Protein AF-A0A429XY96-F1 (afdb_monomer_lite)

Secondary structure (DSSP, 8-state):
------------------------SSS--S------TTS------HHHHHHHHHHHTT--HHHHHHHHHHHHHHTT--TTSHHHHHHHHHHHHHHHHTT-HHHHHHHHHHHHHHHHT-HHHHHHTTB-HHHHHHHHHHHHHHHHTT--HHHH-----B--HHHHHHHHHHHHHTT--TT-------HHHHHHHHHHHHHHHHHHHTT-

Organism: NCBI:txid2321395

Radius of gyration: 21.23 Å; chains: 1; bounding box: 56×54×57 Å

Sequence (208 aa):
MIFLLYHHTILSSKSGNFFRKTPYLYVKLEYKAIELEGASLVIFPLSYIEFLTHFHGDRDFFECHEVLEEHWKQHGMERNSVWVGLIQIAVSLYHYRRENKTGALKMMDKAFQILSNKRAAVHTLGINHQQLIAILNQCRRDMDSDIPYEFINTNLPIHDDELLTVCKERVRGLGLEWGSKNDVFDPYIVNKHIARREFSESQLVDVK

Foldseek 3Di:
DDDDDDDDDDDDDDDDDDDDDDPPDPPPPWWDDDDDPDDDDLTDTPLLLVLQLCLFWQLLLVSNLVSLVVVCVVVPVDCLDLSLLSNLQSQLLLCVLVVNLVRNLVSLVSSLVSLVVVCVVCVSSQFDSVVQNVLSVVLNVCSVVVPRSLVSSFHTRGRDPVSVVSSQVVSVVVVTGGNDSPNPVPVCSSCVVVVVVVVVVVVVVVPD

pLDDT: mean 76.33, std 25.82, range [24.5, 98.62]

Structure (mmCIF, N/CA/C/O backbone):
data_AF-A0A429XY96-F1
#
_entry.id   AF-A0A429XY96-F1
#
loop_
_atom_site.group_PDB
_atom_site.id
_atom_site.type_symbol
_atom_site.label_atom_id
_atom_site.label_alt_id
_atom_site.label_comp_id
_atom_site.label_asym_id
_atom_site.label_entity_id
_atom_site.label_seq_id
_atom_site.pdbx_PDB_ins_code
_atom_site.Cartn_x
_atom_site.Cartn_y
_atom_site.Cartn_z
_atom_site.occupancy
_atom_site.B_iso_or_equiv
_atom_site.auth_seq_id
_atom_site.auth_comp_id
_atom_site.auth_asym_id
_atom_site.auth_atom_id
_atom_site.pdbx_PDB_model_num
ATOM 1 N N . MET A 1 1 ? -16.051 38.016 1.792 1.00 40.81 1 MET A N 1
ATOM 2 C CA . MET A 1 1 ? -15.188 39.131 1.354 1.00 40.81 1 MET A CA 1
ATOM 3 C C . MET A 1 1 ? -14.686 39.816 2.609 1.00 40.81 1 MET A C 1
ATOM 5 O O . MET A 1 1 ? -15.529 40.352 3.304 1.00 40.81 1 MET A O 1
ATOM 9 N N . ILE A 1 2 ? -13.398 39.667 2.940 1.00 29.89 2 ILE A N 1
ATOM 10 C CA . ILE A 1 2 ? -12.539 40.551 3.759 1.00 29.89 2 ILE A CA 1
ATOM 11 C C . ILE A 1 2 ? -11.244 39.756 4.022 1.00 29.89 2 ILE A C 1
ATOM 13 O O . ILE A 1 2 ? -11.230 38.766 4.747 1.00 29.89 2 ILE A O 1
ATOM 17 N N . PHE A 1 3 ? -10.188 40.161 3.312 1.00 33.06 3 PHE A N 1
ATOM 18 C CA . PHE A 1 3 ? -8.778 39.969 3.670 1.00 33.06 3 PHE A CA 1
ATOM 19 C C . PHE A 1 3 ? -8.510 40.540 5.070 1.00 33.06 3 PHE A C 1
ATOM 21 O O . PHE A 1 3 ? -9.247 41.432 5.461 1.00 33.06 3 PHE A O 1
ATOM 28 N N . LEU A 1 4 ? -7.443 40.106 5.753 1.00 31.53 4 LEU A N 1
ATOM 29 C CA . LEU A 1 4 ? -6.517 40.913 6.589 1.00 31.53 4 LEU A CA 1
ATOM 30 C C . LEU A 1 4 ? -5.649 39.916 7.387 1.00 31.53 4 LEU A C 1
ATOM 32 O O . LEU A 1 4 ? -6.143 39.198 8.244 1.00 31.53 4 LEU A O 1
ATOM 36 N N . LEU A 1 5 ? -4.438 39.617 6.918 1.00 33.19 5 LEU A N 1
ATOM 37 C CA . LEU A 1 5 ? -3.162 40.313 7.158 1.00 33.19 5 LEU A CA 1
ATOM 38 C C . LEU A 1 5 ? -2.344 39.629 8.263 1.00 33.19 5 LEU A C 1
ATOM 40 O O . LEU A 1 5 ? -2.640 39.706 9.450 1.00 33.19 5 LEU A O 1
ATOM 44 N N . TYR A 1 6 ? -1.266 38.995 7.803 1.00 30.91 6 TYR A N 1
ATOM 45 C CA . TYR A 1 6 ? -0.071 38.669 8.567 1.00 30.91 6 TYR A CA 1
ATOM 46 C C . TYR A 1 6 ? 0.439 39.901 9.326 1.00 30.91 6 TYR A C 1
ATOM 48 O O . TYR A 1 6 ? 0.609 40.965 8.732 1.00 30.91 6 TYR A O 1
ATOM 56 N N . HIS A 1 7 ? 0.806 39.719 10.593 1.00 36.25 7 HIS A N 1
ATOM 57 C CA . HIS A 1 7 ? 1.799 40.570 11.237 1.00 36.25 7 HIS A CA 1
ATOM 58 C C . HIS A 1 7 ? 2.804 39.695 11.986 1.00 36.25 7 HIS A C 1
ATOM 60 O O . HIS A 1 7 ? 2.511 39.100 13.021 1.00 36.25 7 HIS A O 1
ATOM 66 N N . HIS A 1 8 ? 4.006 39.613 11.418 1.00 35.59 8 HIS A N 1
ATOM 67 C CA . HIS A 1 8 ? 5.213 39.220 12.127 1.00 35.59 8 HIS A CA 1
ATOM 68 C C . HIS A 1 8 ? 5.555 40.322 13.136 1.00 35.59 8 HIS A C 1
ATOM 70 O O . HIS A 1 8 ? 5.674 41.486 12.751 1.00 35.59 8 HIS A O 1
ATOM 76 N N . THR A 1 9 ? 5.801 39.946 14.389 1.00 36.94 9 THR A N 1
ATOM 77 C CA . THR A 1 9 ? 6.557 40.781 15.327 1.00 36.94 9 THR A CA 1
ATOM 78 C C . THR A 1 9 ? 7.674 39.936 15.918 1.00 36.94 9 THR A C 1
ATOM 80 O O . THR A 1 9 ? 7.440 39.002 16.680 1.00 36.94 9 THR A O 1
ATOM 83 N N . ILE A 1 10 ? 8.899 40.268 15.519 1.00 36.50 10 ILE A N 1
ATOM 84 C CA . ILE A 1 10 ? 10.141 39.831 16.152 1.00 36.50 10 ILE A CA 1
ATOM 85 C C . ILE A 1 10 ? 10.385 40.761 17.343 1.00 36.50 10 ILE A C 1
ATOM 87 O O . ILE A 1 10 ? 10.428 41.977 17.164 1.00 36.50 10 ILE A O 1
ATOM 91 N N . LEU A 1 11 ? 10.608 40.206 18.537 1.00 35.06 11 LEU A N 1
ATOM 92 C CA . LEU A 1 11 ? 11.283 40.911 19.627 1.00 35.06 11 LEU A CA 1
ATOM 93 C C . LEU A 1 11 ? 12.402 40.044 20.206 1.00 35.06 11 LEU A C 1
ATOM 95 O O . LEU A 1 11 ? 12.251 38.852 20.458 1.00 35.06 11 LEU A O 1
ATOM 99 N N . SER A 1 12 ? 13.544 40.706 20.353 1.00 30.88 12 SER A N 1
ATOM 100 C CA . SER A 1 12 ? 14.867 40.193 20.682 1.00 30.88 12 SER A CA 1
ATOM 101 C C . SER A 1 12 ? 15.190 40.322 22.177 1.00 30.88 12 SER A C 1
ATOM 103 O O . SER A 1 12 ? 14.877 41.337 22.789 1.00 30.88 12 SER A O 1
ATOM 105 N N . SER A 1 13 ? 15.902 39.310 22.690 1.00 34.00 13 SER A N 1
ATOM 106 C CA . SER A 1 13 ? 16.846 39.258 23.825 1.00 34.00 13 SER A CA 1
ATOM 107 C C . SER A 1 13 ? 16.453 39.817 25.207 1.00 34.00 13 SER A C 1
ATOM 109 O O . SER A 1 13 ? 16.179 41.005 25.367 1.00 34.00 13 SER A O 1
ATOM 111 N N . LYS A 1 14 ? 16.632 38.984 26.247 1.00 33.69 14 LYS A N 1
ATOM 112 C CA . LYS A 1 14 ? 17.598 39.206 27.346 1.00 33.69 14 LYS A CA 1
ATOM 113 C C . LYS A 1 14 ? 17.713 37.967 28.254 1.00 33.69 14 LYS A C 1
ATOM 115 O O . LYS A 1 14 ? 16.774 37.207 28.438 1.00 33.69 14 LYS A O 1
ATOM 120 N N . SER A 1 15 ? 18.929 37.782 28.755 1.00 35.94 15 SER A N 1
ATOM 121 C CA . SER A 1 15 ? 19.516 36.697 29.553 1.00 35.94 15 SER A CA 1
ATOM 122 C C . SER A 1 15 ? 18.859 36.393 30.909 1.00 35.94 15 SER A C 1
ATOM 124 O O . SER A 1 15 ? 18.492 37.323 31.622 1.00 35.94 15 SER A O 1
ATOM 126 N N . GLY A 1 16 ? 18.893 35.122 31.340 1.00 27.62 16 GLY A N 1
ATOM 127 C CA . GLY A 1 16 ? 18.708 34.734 32.748 1.00 27.62 16 GLY A CA 1
ATOM 128 C C . GLY A 1 16 ? 18.438 33.238 32.962 1.00 27.62 16 GLY A C 1
ATOM 129 O O . GLY A 1 16 ? 17.375 32.744 32.615 1.00 27.62 16 GLY A O 1
ATOM 130 N N . ASN A 1 17 ? 19.407 32.525 33.542 1.00 34.50 17 ASN A N 1
ATOM 131 C CA . ASN A 1 17 ? 19.365 31.102 33.904 1.00 34.50 17 ASN A CA 1
ATOM 132 C C . ASN A 1 17 ? 18.181 30.724 34.817 1.00 34.50 17 ASN A C 1
ATOM 134 O O . ASN A 1 17 ? 18.061 31.272 35.911 1.00 34.50 17 ASN A O 1
ATOM 138 N N . PHE A 1 18 ? 17.443 29.665 34.463 1.00 28.34 18 PHE A N 1
ATOM 139 C CA . PHE A 1 18 ? 16.849 28.752 35.448 1.00 28.34 18 PHE A CA 1
ATOM 140 C C . PHE A 1 18 ? 16.714 27.336 34.865 1.00 28.34 18 PHE A C 1
ATOM 142 O O . PHE A 1 18 ? 15.708 26.959 34.268 1.00 28.34 18 PHE A O 1
ATOM 149 N N . PHE A 1 19 ? 17.751 26.518 35.053 1.00 36.91 19 PHE A N 1
ATOM 150 C CA . PHE A 1 19 ? 17.604 25.066 35.028 1.00 36.91 19 PHE A CA 1
ATOM 151 C C . PHE A 1 19 ? 16.726 24.663 36.217 1.00 36.91 19 PHE A C 1
ATOM 153 O O . PHE A 1 19 ? 17.191 24.733 37.353 1.00 36.91 19 PHE A O 1
ATOM 160 N N . ARG A 1 20 ? 15.483 24.228 35.965 1.00 30.44 20 ARG A N 1
ATOM 161 C CA . ARG A 1 20 ? 14.750 23.232 36.774 1.00 30.44 20 ARG A CA 1
ATOM 162 C C . ARG A 1 20 ? 13.441 22.816 36.082 1.00 30.44 20 ARG A C 1
ATOM 164 O O . ARG A 1 20 ? 12.477 23.563 36.059 1.00 30.44 20 ARG A O 1
ATOM 171 N N . LYS A 1 21 ? 13.467 21.583 35.561 1.00 36.12 21 LYS A N 1
ATOM 172 C CA . LYS A 1 21 ? 12.376 20.603 35.385 1.00 36.12 21 LYS A CA 1
ATOM 173 C C . LYS A 1 21 ? 10.963 21.129 35.071 1.00 36.12 21 LYS A C 1
ATOM 175 O O . LYS A 1 21 ? 10.223 21.492 35.979 1.00 36.12 21 LYS A O 1
ATOM 180 N N . THR A 1 22 ? 10.515 20.879 33.842 1.00 24.50 22 THR A N 1
ATOM 181 C CA . THR A 1 22 ? 9.115 20.521 33.555 1.00 24.50 22 THR A CA 1
ATOM 182 C C . THR A 1 22 ? 9.071 19.201 32.760 1.00 24.50 22 THR A C 1
ATOM 184 O O . THR A 1 22 ? 9.538 19.147 31.625 1.00 24.50 22 THR A O 1
ATOM 187 N N . PRO A 1 23 ? 8.560 18.100 33.346 1.00 32.75 23 PRO A N 1
ATOM 188 C CA . PRO A 1 23 ? 8.574 16.763 32.746 1.00 32.75 23 PRO A CA 1
ATOM 189 C C . PRO A 1 23 ? 7.270 16.441 31.990 1.00 32.75 23 PRO A C 1
ATOM 191 O O . PRO A 1 23 ? 6.647 15.423 32.262 1.00 32.75 23 PRO A O 1
ATOM 194 N N . TYR A 1 24 ? 6.820 17.308 31.075 1.00 26.22 24 TYR A N 1
ATOM 195 C CA . TYR A 1 24 ? 5.487 17.146 30.458 1.00 26.22 24 TYR A CA 1
ATOM 196 C C . TYR A 1 24 ? 5.416 17.294 28.934 1.00 26.22 24 TYR A C 1
ATOM 198 O O . TYR A 1 24 ? 4.331 17.175 28.375 1.00 26.22 24 TYR A O 1
ATOM 206 N N . LEU A 1 25 ? 6.536 17.501 28.233 1.00 27.33 25 LEU A N 1
ATOM 207 C CA . LEU A 1 25 ? 6.499 17.769 26.785 1.00 27.33 25 LEU A CA 1
ATOM 208 C C . LEU A 1 25 ? 6.800 16.552 25.890 1.00 27.33 25 LEU A C 1
ATOM 210 O O . LEU A 1 25 ? 6.703 16.662 24.675 1.00 27.33 25 LEU A O 1
ATOM 214 N N . TYR A 1 26 ? 7.124 15.389 26.463 1.00 25.20 26 TYR A N 1
ATOM 215 C CA . TYR A 1 26 ? 7.578 14.217 25.696 1.00 25.20 26 TYR A CA 1
ATOM 216 C C . TYR A 1 26 ? 6.581 13.049 25.594 1.00 25.20 26 TYR A C 1
ATOM 218 O O . TYR A 1 26 ? 6.904 12.048 24.968 1.00 25.20 26 TYR A O 1
ATOM 226 N N . VAL A 1 27 ? 5.361 13.156 26.138 1.00 30.06 27 VAL A N 1
ATOM 227 C CA . VAL A 1 27 ? 4.368 12.056 26.090 1.00 30.06 27 VAL A CA 1
ATOM 228 C C . VAL A 1 27 ? 2.997 12.552 25.623 1.00 30.06 27 VAL A C 1
ATOM 230 O O . VAL A 1 27 ? 2.000 12.481 26.335 1.00 30.06 27 VAL A O 1
ATOM 233 N N . LYS A 1 28 ? 2.939 13.096 24.406 1.00 30.00 28 LYS A N 1
ATOM 234 C CA . LYS A 1 28 ? 1.674 13.244 23.657 1.00 30.00 28 LYS A CA 1
ATOM 235 C C . LYS A 1 28 ? 1.851 12.887 22.173 1.00 30.00 28 LYS A C 1
ATOM 237 O O . LYS A 1 28 ? 1.190 13.437 21.300 1.00 30.00 28 LYS A O 1
ATOM 242 N N . LEU A 1 29 ? 2.783 11.972 21.904 1.00 36.31 29 LEU A N 1
ATOM 243 C CA . LEU A 1 29 ? 2.982 11.309 20.620 1.00 36.31 29 LEU A CA 1
ATOM 244 C C . LEU A 1 29 ? 2.312 9.940 20.702 1.00 36.31 29 LEU A C 1
ATOM 246 O O . LEU A 1 29 ? 2.954 8.971 21.072 1.00 36.31 29 LEU A O 1
ATOM 250 N N . GLU A 1 30 ? 1.019 9.889 20.406 1.00 42.56 30 GLU A N 1
ATOM 251 C CA . GLU A 1 30 ? 0.416 8.666 19.858 1.00 42.56 30 GLU A CA 1
ATOM 252 C C . GLU A 1 30 ? -0.898 8.957 19.136 1.00 42.56 30 GLU A C 1
ATOM 254 O O . GLU A 1 30 ? -1.212 8.275 18.172 1.00 42.56 30 GLU A O 1
ATOM 259 N N . TYR A 1 31 ? -1.590 10.054 19.462 1.00 39.66 31 TYR A N 1
ATOM 260 C CA . TYR A 1 31 ? -2.769 10.495 18.720 1.00 39.66 31 TYR A CA 1
ATOM 261 C C . TYR A 1 31 ? -2.886 12.023 18.737 1.00 39.66 31 TYR A C 1
ATOM 263 O O . TYR A 1 31 ? -2.800 12.651 19.795 1.00 39.66 31 TYR A O 1
ATOM 271 N N . LYS A 1 32 ? -3.075 12.646 17.567 1.00 36.75 32 LYS A N 1
ATOM 272 C CA . LYS A 1 32 ? -3.318 14.091 17.464 1.00 36.75 32 LYS A CA 1
ATOM 273 C C . LYS A 1 32 ? -4.811 14.342 17.675 1.00 36.75 32 LYS A C 1
ATOM 275 O O . LYS A 1 32 ? -5.593 14.237 16.739 1.00 36.75 32 LYS A O 1
ATOM 280 N N . ALA A 1 33 ? -5.203 14.649 18.908 1.00 36.47 33 ALA A N 1
ATOM 281 C CA . ALA A 1 33 ? -6.537 15.170 19.183 1.00 36.47 33 ALA A CA 1
ATOM 282 C C . ALA A 1 33 ? -6.623 16.614 18.663 1.00 36.47 33 ALA A C 1
ATOM 284 O O . ALA A 1 33 ? -5.882 17.482 19.127 1.00 36.47 33 ALA A O 1
ATOM 285 N N . ILE A 1 34 ? -7.494 16.861 17.685 1.00 41.31 34 ILE A N 1
ATOM 286 C CA . ILE A 1 34 ? -7.974 18.206 17.357 1.00 41.31 34 ILE A CA 1
ATOM 287 C C . ILE A 1 34 ? -9.333 18.319 18.046 1.00 41.31 34 ILE A C 1
ATOM 289 O O . ILE A 1 34 ? -10.263 17.605 17.691 1.00 41.31 34 ILE A O 1
ATOM 293 N N . GLU A 1 35 ? -9.427 19.151 19.082 1.00 32.91 35 GLU A N 1
ATOM 294 C CA . GLU A 1 35 ? -10.697 19.420 19.760 1.00 32.91 35 GLU A CA 1
ATOM 295 C C . GLU A 1 35 ? -11.591 20.253 18.827 1.00 32.91 35 GLU A C 1
ATOM 297 O O . GLU A 1 35 ? -11.368 21.447 18.640 1.00 32.91 35 GLU A O 1
ATOM 302 N N . LEU A 1 36 ? -12.589 19.610 18.217 1.00 37.41 36 LEU A N 1
ATOM 303 C CA . LEU A 1 36 ? -13.745 20.265 17.607 1.00 37.41 36 LEU A CA 1
ATOM 304 C C . LEU A 1 36 ? -14.978 19.857 18.415 1.00 37.41 36 LEU A C 1
ATOM 306 O O . LEU A 1 36 ? -15.231 18.670 18.625 1.00 37.41 36 LEU A O 1
ATOM 310 N N . GLU A 1 37 ? -15.717 20.845 18.918 1.00 35.44 37 GLU A N 1
ATOM 311 C CA . GLU A 1 37 ? -16.924 20.631 19.716 1.00 35.44 37 GLU A CA 1
ATOM 312 C C . GLU A 1 37 ? -17.927 19.727 18.973 1.00 35.44 37 GLU A C 1
ATOM 314 O O . GLU A 1 37 ? -18.426 20.069 17.904 1.00 35.44 37 GLU A O 1
ATOM 319 N N . GLY A 1 38 ? -18.250 18.572 19.564 1.00 39.00 38 GLY A N 1
ATOM 320 C CA . GLY A 1 38 ? -19.445 17.792 19.223 1.00 39.00 38 GLY A CA 1
ATOM 321 C C . GLY A 1 38 ? -19.326 16.719 18.133 1.00 39.00 38 GLY A C 1
ATOM 322 O O . GLY A 1 38 ? -20.334 16.071 17.856 1.00 39.00 38 GLY A O 1
ATOM 323 N N . ALA A 1 39 ? -18.149 16.464 17.553 1.00 37.31 39 ALA A N 1
ATOM 324 C CA . ALA A 1 39 ? -17.952 15.367 16.598 1.00 37.31 39 ALA A CA 1
ATOM 325 C C . ALA A 1 39 ? -17.176 14.202 17.235 1.00 37.31 39 ALA A C 1
ATOM 327 O O . ALA A 1 39 ? -16.174 14.396 17.920 1.00 37.31 39 ALA A O 1
ATOM 328 N N . SER A 1 40 ? -17.650 12.972 17.027 1.00 38.53 40 SER A N 1
ATOM 329 C CA . SER A 1 40 ? -16.945 11.760 17.451 1.00 38.53 40 SER A CA 1
ATOM 330 C C . SER A 1 40 ? -15.593 11.695 16.730 1.00 38.53 40 SER A C 1
ATOM 332 O O . SER A 1 40 ? -15.570 11.451 15.529 1.00 38.53 40 SER A O 1
ATOM 334 N N . LEU A 1 41 ? -14.483 11.928 17.444 1.00 48.28 41 LEU A N 1
ATOM 335 C CA . LEU A 1 41 ? -13.127 11.899 16.881 1.00 48.28 41 LEU A CA 1
ATOM 336 C C . LEU A 1 41 ? -12.858 10.535 16.223 1.00 48.28 41 LEU A C 1
ATOM 338 O O . LEU A 1 41 ? -12.748 9.521 16.918 1.00 48.28 41 LEU A O 1
ATOM 342 N N . VAL A 1 42 ? -12.705 10.502 14.899 1.00 52.41 42 VAL A N 1
ATOM 343 C CA . VAL A 1 42 ? -12.132 9.340 14.213 1.00 52.41 42 VAL A CA 1
ATOM 344 C C . VAL A 1 42 ? -10.618 9.487 14.286 1.00 52.41 42 VAL A C 1
ATOM 346 O O . VAL A 1 42 ? -10.000 10.260 13.561 1.00 52.41 42 VAL A O 1
ATOM 349 N N . ILE A 1 43 ? -10.009 8.775 15.231 1.00 78.38 43 ILE A N 1
ATOM 350 C CA . ILE A 1 43 ? -8.563 8.812 15.420 1.00 78.38 43 ILE A CA 1
ATOM 351 C C . ILE A 1 43 ? -7.923 7.682 14.614 1.00 78.38 43 ILE A C 1
ATOM 353 O O . ILE A 1 43 ? -8.040 6.507 14.961 1.00 78.38 43 ILE A O 1
ATOM 357 N N . PHE A 1 44 ? -7.205 8.044 13.556 1.00 88.56 44 PHE A N 1
ATOM 358 C CA . PHE A 1 44 ? -6.391 7.107 12.788 1.00 88.56 44 PHE A CA 1
ATOM 359 C C . PHE A 1 44 ? -5.019 6.881 13.452 1.00 88.56 44 PHE A C 1
ATOM 361 O O . PHE A 1 44 ? -4.442 7.835 13.985 1.00 88.56 44 PHE A O 1
ATOM 368 N N . PRO A 1 45 ? -4.451 5.657 13.403 1.00 92.31 45 PRO A N 1
ATOM 369 C CA . PRO A 1 45 ? -3.094 5.405 13.887 1.00 92.31 45 PRO A CA 1
ATOM 370 C C . PRO A 1 45 ? -2.056 6.252 13.146 1.00 92.31 45 PRO A C 1
ATOM 372 O O . PRO A 1 45 ? -2.120 6.392 11.923 1.00 92.31 45 PRO A O 1
ATOM 375 N N . LEU A 1 46 ? -1.051 6.759 13.865 1.00 91.00 46 LEU A N 1
ATOM 376 C CA . LEU A 1 46 ? 0.028 7.548 13.261 1.00 91.00 46 LEU A CA 1
ATOM 377 C C . LEU A 1 46 ? 0.770 6.770 12.162 1.00 91.00 46 LEU A C 1
ATOM 379 O O . LEU A 1 46 ? 1.030 7.318 11.099 1.00 91.00 46 LEU A O 1
ATOM 383 N N . SER A 1 47 ? 1.041 5.483 12.379 1.00 93.56 47 SER A N 1
ATOM 384 C CA . SER A 1 47 ? 1.658 4.595 11.382 1.00 93.56 47 SER A CA 1
ATOM 385 C C . SER A 1 47 ? 0.849 4.488 10.088 1.00 93.56 47 SER A C 1
ATOM 387 O O . SER A 1 47 ? 1.418 4.395 9.005 1.00 93.56 47 SER A O 1
ATOM 389 N N . TYR A 1 48 ? -0.482 4.524 10.177 1.00 96.81 48 TYR A N 1
ATOM 390 C CA . TYR A 1 48 ? -1.346 4.511 9.003 1.00 96.81 48 TYR A CA 1
ATOM 391 C C . TYR A 1 48 ? -1.293 5.852 8.255 1.00 96.81 48 TYR A C 1
ATOM 393 O O . TYR A 1 48 ? -1.236 5.868 7.027 1.00 96.81 48 TYR A O 1
ATOM 401 N N . ILE A 1 49 ? -1.227 6.975 8.977 1.00 95.50 49 ILE A N 1
ATOM 402 C CA . ILE A 1 49 ? -1.029 8.303 8.376 1.00 95.50 49 ILE A CA 1
ATOM 403 C C . ILE A 1 49 ? 0.347 8.394 7.695 1.00 95.50 49 ILE A C 1
ATOM 405 O O . ILE A 1 49 ? 0.426 8.881 6.567 1.00 95.50 49 ILE A O 1
ATOM 409 N N . GLU A 1 50 ? 1.418 7.896 8.322 1.00 94.44 50 GLU A N 1
ATOM 410 C CA . GLU A 1 50 ? 2.755 7.802 7.709 1.00 94.44 50 GLU A CA 1
ATOM 411 C C . GLU A 1 50 ? 2.732 6.941 6.450 1.00 94.44 50 GLU A C 1
ATOM 413 O O . GLU A 1 50 ? 3.230 7.363 5.409 1.00 94.44 50 GLU A O 1
ATOM 418 N N . PHE A 1 51 ? 2.104 5.763 6.522 1.00 97.44 51 PHE A N 1
ATOM 419 C CA . PHE A 1 51 ? 1.924 4.891 5.368 1.00 97.44 51 PHE A CA 1
ATOM 420 C C . PHE A 1 51 ? 1.271 5.651 4.209 1.00 97.44 51 PHE A C 1
ATOM 422 O O . PHE A 1 51 ? 1.797 5.648 3.103 1.00 97.44 51 PHE A O 1
ATOM 429 N N . LEU A 1 52 ? 0.160 6.356 4.449 1.00 97.25 52 LEU A N 1
ATOM 430 C CA . LEU A 1 52 ? -0.517 7.132 3.407 1.00 97.25 52 LEU A CA 1
ATOM 431 C C . LEU A 1 52 ? 0.319 8.315 2.909 1.00 97.25 52 LEU A C 1
ATOM 433 O O . LEU A 1 52 ? 0.241 8.646 1.725 1.00 97.25 52 LEU A O 1
ATOM 437 N N . THR A 1 53 ? 1.106 8.930 3.790 1.00 94.25 53 THR A N 1
ATOM 438 C CA . THR A 1 53 ? 2.004 10.046 3.468 1.00 94.25 53 THR A CA 1
ATOM 439 C C . THR A 1 53 ? 3.084 9.595 2.493 1.00 94.25 53 THR A C 1
ATOM 441 O O . THR A 1 53 ? 3.216 10.205 1.436 1.00 94.25 53 THR A O 1
ATOM 444 N N . HIS A 1 54 ? 3.785 8.496 2.778 1.00 94.38 54 HIS A N 1
ATOM 445 C CA . HIS A 1 54 ? 4.779 7.941 1.856 1.00 94.38 54 HIS A CA 1
ATOM 446 C C . HIS A 1 54 ? 4.121 7.404 0.580 1.00 94.38 54 HIS A C 1
ATOM 448 O O . HIS A 1 54 ? 4.541 7.702 -0.537 1.00 94.38 54 HIS A O 1
ATOM 454 N N . PHE A 1 55 ? 2.996 6.695 0.713 1.00 95.94 55 PHE A N 1
ATOM 455 C CA . PHE A 1 55 ? 2.314 6.099 -0.434 1.00 95.94 55 PHE A CA 1
ATOM 456 C C . PHE A 1 55 ? 1.893 7.135 -1.483 1.00 95.94 55 PHE A C 1
ATOM 458 O O . PHE A 1 55 ? 1.922 6.832 -2.675 1.00 95.94 55 PHE A O 1
ATOM 465 N N . HIS A 1 56 ? 1.494 8.340 -1.061 1.00 95.06 56 HIS A N 1
ATOM 466 C CA . HIS A 1 56 ? 0.987 9.390 -1.952 1.00 95.06 56 HIS A CA 1
ATOM 467 C C . HIS A 1 56 ? 1.954 10.556 -2.172 1.00 95.06 56 HIS A C 1
ATOM 469 O O . HIS A 1 56 ? 1.766 11.291 -3.137 1.00 95.06 56 HIS A O 1
ATOM 475 N N . GLY A 1 57 ? 2.926 10.771 -1.287 1.00 92.81 57 GLY A N 1
ATOM 476 C CA . GLY A 1 57 ? 3.866 11.888 -1.353 1.00 92.81 57 GLY A CA 1
ATOM 477 C C . GLY A 1 57 ? 5.117 11.549 -2.156 1.00 92.81 57 GLY A C 1
ATOM 478 O O . GLY A 1 57 ? 5.289 12.046 -3.264 1.00 92.81 57 GLY A O 1
ATOM 479 N N . ASP A 1 58 ? 5.987 10.712 -1.589 1.00 90.81 58 ASP A N 1
ATOM 480 C CA . ASP A 1 58 ? 7.295 10.348 -2.164 1.00 90.81 58 ASP A CA 1
ATOM 481 C C . ASP A 1 58 ? 7.294 9.004 -2.905 1.00 90.81 58 ASP A C 1
ATOM 483 O O . ASP A 1 58 ? 8.273 8.661 -3.563 1.00 90.81 58 ASP A O 1
ATOM 487 N N . ARG A 1 59 ? 6.201 8.238 -2.811 1.00 91.94 59 ARG A N 1
ATOM 488 C CA . ARG A 1 59 ? 6.093 6.880 -3.355 1.00 91.94 59 ARG A CA 1
ATOM 489 C C . ARG A 1 59 ? 7.181 5.945 -2.802 1.00 91.94 59 ARG A C 1
ATOM 491 O O . ARG A 1 59 ? 7.583 4.998 -3.489 1.00 91.94 59 ARG A O 1
ATOM 498 N N . ASP A 1 60 ? 7.647 6.156 -1.568 1.00 92.12 60 ASP A N 1
ATOM 499 C CA . ASP A 1 60 ? 8.543 5.229 -0.865 1.00 92.12 60 ASP A CA 1
ATOM 500 C C . ASP A 1 60 ? 7.736 4.034 -0.333 1.00 92.12 60 ASP A C 1
ATOM 502 O O . ASP A 1 60 ? 7.350 3.938 0.834 1.00 92.12 60 ASP A O 1
ATOM 506 N N . PHE A 1 61 ? 7.437 3.091 -1.229 1.00 93.81 61 PHE A N 1
ATOM 507 C CA . PHE A 1 61 ? 6.697 1.879 -0.879 1.00 93.81 61 PHE A CA 1
ATOM 508 C C . PHE A 1 61 ? 7.470 0.935 0.047 1.00 93.81 61 PHE A C 1
ATOM 510 O O . PHE A 1 61 ? 6.861 0.066 0.675 1.00 93.81 61 PHE A O 1
ATOM 517 N N . PHE A 1 62 ? 8.794 1.082 0.132 1.00 91.12 62 PHE A N 1
ATOM 518 C CA . PHE A 1 62 ? 9.588 0.326 1.088 1.00 91.12 62 PHE A CA 1
ATOM 519 C C . PHE A 1 62 ? 9.355 0.863 2.504 1.00 91.12 62 PHE A C 1
ATOM 521 O O . PHE A 1 62 ? 9.031 0.082 3.397 1.00 91.12 62 PHE A O 1
ATOM 528 N N . GLU A 1 63 ? 9.397 2.184 2.689 1.00 92.44 63 GLU A N 1
ATOM 529 C CA . GLU A 1 63 ? 9.050 2.817 3.968 1.00 92.44 63 GLU A CA 1
ATOM 530 C C . GLU A 1 63 ? 7.583 2.556 4.346 1.00 92.44 63 GLU A C 1
ATOM 532 O O . GLU A 1 63 ? 7.286 2.244 5.498 1.00 92.44 63 GLU A O 1
ATOM 537 N N . CYS A 1 64 ? 6.665 2.558 3.369 1.00 96.38 64 CYS A N 1
ATOM 538 C CA . CYS A 1 64 ? 5.277 2.134 3.590 1.00 96.38 64 CYS A CA 1
ATOM 539 C C . CYS A 1 64 ? 5.197 0.733 4.219 1.00 96.38 64 CYS A C 1
ATOM 541 O O . CYS A 1 64 ? 4.440 0.515 5.166 1.00 96.38 64 CYS A O 1
ATOM 543 N N . HIS A 1 65 ? 5.958 -0.225 3.678 1.00 95.88 65 HIS A N 1
ATOM 544 C CA . HIS A 1 65 ? 6.028 -1.579 4.221 1.00 95.88 65 HIS A CA 1
ATOM 545 C C . HIS A 1 65 ? 6.560 -1.564 5.655 1.00 95.88 65 HIS A C 1
ATOM 547 O O . HIS A 1 65 ? 5.921 -2.140 6.528 1.00 95.88 65 HIS A O 1
ATOM 553 N N . GLU A 1 66 ? 7.686 -0.899 5.910 1.00 93.88 66 GLU A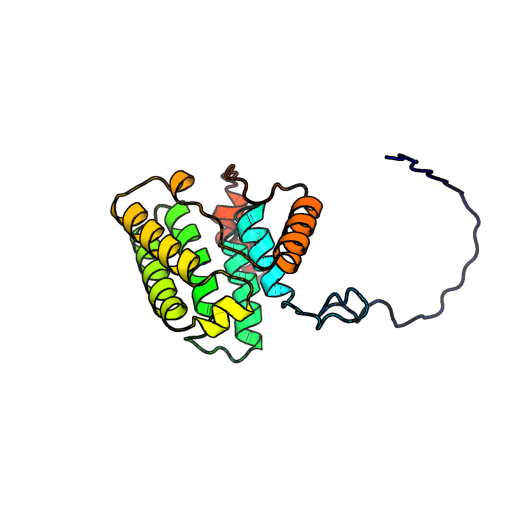 N 1
ATOM 554 C CA . GLU A 1 66 ? 8.333 -0.929 7.224 1.00 93.88 66 GLU A CA 1
ATOM 555 C C . GLU A 1 66 ? 7.457 -0.325 8.322 1.00 93.88 66 GLU A C 1
ATOM 557 O O . GLU A 1 66 ? 7.237 -0.958 9.358 1.00 93.88 66 GLU A O 1
ATOM 562 N N . VAL A 1 67 ? 6.893 0.859 8.078 1.00 94.38 67 VAL A N 1
ATOM 563 C CA . VAL A 1 67 ? 6.068 1.556 9.070 1.00 94.38 67 VAL A CA 1
ATOM 564 C C . VAL A 1 67 ? 4.814 0.752 9.416 1.00 94.38 67 VAL A C 1
ATOM 566 O O . VAL A 1 67 ? 4.427 0.651 10.586 1.00 94.38 67 VAL A O 1
ATOM 569 N N . LEU A 1 68 ? 4.162 0.161 8.411 1.00 96.00 68 LEU A N 1
ATOM 570 C CA . LEU A 1 68 ? 2.921 -0.569 8.639 1.00 96.00 68 LEU A CA 1
ATOM 571 C C . LEU A 1 68 ? 3.170 -1.999 9.146 1.00 96.00 68 LEU A C 1
ATOM 573 O O . LEU A 1 68 ? 2.341 -2.528 9.889 1.00 96.00 68 LEU A O 1
ATOM 577 N N . GLU A 1 69 ? 4.314 -2.610 8.816 1.00 95.38 69 GLU A N 1
ATOM 578 C CA . GLU A 1 69 ? 4.744 -3.888 9.393 1.00 95.38 69 GLU A CA 1
ATOM 579 C C . GLU A 1 69 ? 5.007 -3.751 10.897 1.00 95.38 69 GLU A C 1
ATOM 581 O O . GLU A 1 69 ? 4.547 -4.590 11.673 1.00 95.38 69 GLU A O 1
ATOM 586 N N . GLU A 1 70 ? 5.686 -2.684 11.326 1.00 92.31 70 GLU A N 1
ATOM 587 C CA . GLU A 1 70 ? 5.925 -2.413 12.747 1.00 92.31 70 GLU A CA 1
ATOM 588 C C . GLU A 1 70 ? 4.602 -2.244 13.509 1.00 92.31 70 GLU A C 1
ATOM 590 O O . GLU A 1 70 ? 4.381 -2.879 14.543 1.00 92.31 70 GLU A O 1
ATOM 595 N N . HIS A 1 71 ? 3.655 -1.489 12.943 1.00 92.56 71 HIS A N 1
ATOM 596 C CA . HIS A 1 71 ? 2.308 -1.385 13.504 1.00 92.56 71 HIS A CA 1
ATOM 597 C C . HIS A 1 71 ? 1.616 -2.754 13.597 1.00 92.56 71 HIS A C 1
ATOM 599 O O . HIS A 1 71 ? 1.075 -3.109 14.644 1.00 92.56 71 HIS A O 1
ATOM 605 N N . TRP A 1 72 ? 1.656 -3.558 12.534 1.00 96.06 72 TRP A N 1
ATOM 606 C CA . TRP A 1 72 ? 1.061 -4.896 12.517 1.00 96.06 72 TRP A CA 1
ATOM 607 C C . TRP A 1 72 ? 1.675 -5.837 13.570 1.00 96.06 72 TRP A C 1
ATOM 609 O O . TRP A 1 72 ? 0.935 -6.589 14.217 1.00 96.06 72 TRP A O 1
ATOM 619 N N . LYS A 1 73 ? 2.995 -5.762 13.798 1.00 92.94 73 LYS A N 1
ATOM 620 C CA . LYS A 1 73 ? 3.704 -6.514 14.851 1.00 92.94 73 LYS A CA 1
ATOM 621 C C . LYS A 1 73 ? 3.185 -6.180 16.244 1.00 92.94 73 LYS A C 1
ATOM 623 O O . LYS A 1 73 ? 2.916 -7.083 17.034 1.00 92.94 73 LYS A O 1
ATOM 628 N N . GLN A 1 74 ? 2.964 -4.898 16.513 1.00 90.88 74 GLN A N 1
ATOM 629 C CA . GLN A 1 74 ? 2.464 -4.415 17.801 1.00 90.88 74 GLN A CA 1
ATOM 630 C C . GLN A 1 74 ? 0.981 -4.755 18.043 1.00 90.88 74 GLN A C 1
ATOM 632 O O . GLN A 1 74 ? 0.536 -4.783 19.187 1.00 90.88 74 GLN A O 1
ATOM 637 N N . HIS A 1 75 ? 0.220 -5.074 16.988 1.00 88.81 75 HIS A N 1
ATOM 638 C CA . HIS A 1 75 ? -1.229 -5.315 17.043 1.00 88.81 75 HIS A CA 1
ATOM 639 C C . HIS A 1 75 ? -1.607 -6.790 16.814 1.00 88.81 75 HIS A C 1
ATOM 641 O O . HIS A 1 75 ? -2.656 -7.108 16.251 1.00 88.81 75 HIS A O 1
ATOM 647 N N . GLY A 1 76 ? -0.753 -7.713 17.265 1.00 88.75 76 GLY A N 1
ATOM 648 C CA . GLY A 1 76 ? -1.074 -9.142 17.358 1.00 88.75 76 GLY A CA 1
ATOM 649 C C . GLY A 1 76 ? -0.810 -9.967 16.097 1.00 88.75 76 GLY A C 1
ATOM 650 O O . GLY A 1 76 ? -1.118 -11.158 16.085 1.00 88.75 76 GLY A O 1
ATOM 651 N N . MET A 1 77 ? -0.216 -9.379 15.053 1.00 92.25 77 MET A N 1
ATOM 652 C CA . MET A 1 77 ? 0.302 -10.106 13.886 1.00 92.25 77 MET A CA 1
ATOM 653 C C . MET A 1 77 ? -0.718 -11.008 13.162 1.00 92.25 77 MET A C 1
ATOM 655 O O . MET A 1 77 ? -0.363 -12.044 12.588 1.00 92.25 77 MET A O 1
ATOM 659 N N . GLU A 1 78 ? -2.004 -10.638 13.146 1.00 94.62 78 GLU A N 1
ATOM 660 C CA . GLU A 1 78 ? -3.020 -11.417 12.429 1.00 94.62 78 GLU A CA 1
ATOM 661 C C . GLU A 1 78 ? -2.689 -11.432 10.925 1.00 94.62 78 GLU A C 1
ATOM 663 O O . GLU A 1 78 ? -2.670 -10.391 10.258 1.00 94.62 78 GLU A O 1
ATOM 668 N N . ARG A 1 79 ? -2.442 -12.630 10.381 1.00 91.75 79 ARG A N 1
ATOM 669 C CA . ARG A 1 79 ? -1.997 -12.834 8.989 1.00 91.75 79 ARG A CA 1
ATOM 670 C C . ARG A 1 79 ? -3.005 -12.371 7.935 1.00 91.75 79 ARG A C 1
ATOM 672 O O . ARG A 1 79 ? -2.601 -12.049 6.826 1.00 91.75 79 ARG A O 1
ATOM 679 N N . ASN A 1 80 ? -4.291 -12.341 8.280 1.00 93.81 80 ASN A N 1
ATOM 680 C CA . ASN A 1 80 ? -5.377 -11.937 7.385 1.00 93.81 80 ASN A CA 1
ATOM 681 C C . ASN A 1 80 ? -5.947 -10.555 7.752 1.00 93.81 80 ASN A C 1
ATOM 683 O O . ASN A 1 80 ? -7.079 -10.241 7.389 1.00 93.81 80 ASN A O 1
ATOM 687 N N . SER A 1 81 ? -5.205 -9.733 8.500 1.00 96.62 81 SER A N 1
ATOM 688 C CA . SER A 1 81 ? -5.644 -8.378 8.855 1.00 96.62 81 SER A CA 1
ATOM 689 C C . SER A 1 81 ? -5.637 -7.428 7.653 1.00 96.62 81 SER A C 1
ATOM 691 O O . SER A 1 81 ? -4.943 -7.646 6.659 1.00 96.62 81 SER A O 1
ATOM 693 N N . VAL A 1 82 ? -6.390 -6.327 7.764 1.00 97.81 82 VAL A N 1
ATOM 694 C CA . VAL A 1 82 ? -6.391 -5.242 6.765 1.00 97.81 82 VAL A CA 1
ATOM 695 C C . VAL A 1 82 ? -4.989 -4.651 6.566 1.00 97.81 82 VAL A C 1
ATOM 697 O O . VAL A 1 82 ? -4.619 -4.323 5.440 1.00 97.81 82 VAL A O 1
ATOM 700 N N . TRP A 1 83 ? -4.180 -4.614 7.631 1.00 98.06 83 TRP A N 1
ATOM 701 C CA . TRP A 1 83 ? -2.797 -4.140 7.609 1.00 98.06 83 TRP A CA 1
ATOM 702 C C . TRP A 1 83 ? -1.926 -4.953 6.657 1.00 98.06 83 TRP A C 1
ATOM 704 O O . TRP A 1 83 ? -1.251 -4.376 5.812 1.00 98.06 83 TRP A O 1
ATOM 714 N N . VAL A 1 84 ? -2.012 -6.287 6.711 1.00 98.31 84 VAL A N 1
ATOM 715 C CA . VAL A 1 84 ? -1.271 -7.165 5.790 1.00 98.31 84 VAL A CA 1
ATOM 716 C C . VAL A 1 84 ? -1.678 -6.911 4.339 1.00 98.31 84 VAL A C 1
ATOM 718 O O . VAL A 1 84 ? -0.819 -6.898 3.460 1.00 98.31 84 VAL A O 1
ATOM 721 N N . GLY A 1 85 ? -2.963 -6.656 4.083 1.00 98.50 85 GLY A N 1
ATOM 722 C CA . GLY A 1 85 ? -3.441 -6.290 2.751 1.00 98.50 85 GLY A CA 1
ATOM 723 C C . GLY A 1 85 ? -2.814 -4.991 2.236 1.00 98.50 85 GLY A C 1
ATOM 724 O O . GLY A 1 85 ? -2.301 -4.965 1.121 1.00 98.50 85 GLY A O 1
ATOM 725 N N . LEU A 1 86 ? -2.799 -3.931 3.051 1.00 98.56 86 LEU A N 1
ATOM 726 C CA . LEU A 1 86 ? -2.186 -2.643 2.693 1.00 98.56 86 LEU A CA 1
ATOM 727 C C . LEU A 1 86 ? -0.666 -2.751 2.496 1.00 98.56 86 LEU A C 1
ATOM 729 O O . LEU A 1 86 ? -0.137 -2.226 1.516 1.00 98.56 86 LEU A O 1
ATOM 733 N N . ILE A 1 87 ? 0.021 -3.495 3.369 1.00 98.50 87 ILE A N 1
ATOM 734 C CA . ILE A 1 87 ? 1.451 -3.801 3.231 1.00 98.50 87 ILE A CA 1
ATOM 735 C C . ILE A 1 87 ? 1.716 -4.482 1.882 1.00 98.50 87 ILE A C 1
ATOM 737 O O . ILE A 1 87 ? 2.620 -4.088 1.150 1.00 98.50 87 ILE A O 1
ATOM 741 N N . GLN A 1 88 ? 0.911 -5.481 1.514 1.00 98.62 88 GLN A N 1
ATOM 742 C CA . GLN A 1 88 ? 1.086 -6.217 0.260 1.00 98.62 88 GLN A CA 1
ATOM 743 C C . GLN A 1 88 ? 0.857 -5.353 -0.987 1.00 98.62 88 GLN A C 1
ATOM 745 O O . GLN A 1 88 ? 1.525 -5.591 -1.993 1.00 98.62 88 GLN A O 1
ATOM 750 N N . ILE A 1 89 ? -0.008 -4.330 -0.933 1.00 98.56 89 ILE A N 1
ATOM 751 C CA . ILE A 1 89 ? -0.125 -3.343 -2.022 1.00 98.56 89 ILE A CA 1
ATOM 752 C C . ILE A 1 89 ? 1.208 -2.609 -2.204 1.00 98.56 89 ILE A C 1
ATOM 754 O O . ILE A 1 89 ? 1.730 -2.567 -3.318 1.00 98.56 89 ILE A O 1
ATOM 758 N N . ALA A 1 90 ? 1.784 -2.073 -1.123 1.00 97.56 90 ALA A N 1
ATOM 759 C CA . ALA A 1 90 ? 3.055 -1.352 -1.188 1.00 97.56 90 ALA A CA 1
ATOM 760 C C . ALA A 1 90 ? 4.190 -2.254 -1.702 1.00 97.56 90 ALA A C 1
ATOM 762 O O . ALA A 1 90 ? 4.879 -1.907 -2.662 1.00 97.56 90 ALA A O 1
ATOM 763 N N . VAL A 1 91 ? 4.324 -3.466 -1.155 1.00 97.62 91 VAL A N 1
ATOM 764 C CA . VAL A 1 91 ? 5.340 -4.436 -1.596 1.00 97.62 91 VAL A CA 1
ATOM 765 C C . VAL A 1 91 ? 5.141 -4.830 -3.066 1.00 97.62 91 VAL A C 1
ATOM 767 O O . VAL A 1 91 ? 6.116 -4.975 -3.805 1.00 97.62 91 VAL A O 1
ATOM 770 N N . SER A 1 92 ? 3.894 -4.967 -3.528 1.00 98.06 92 SER A N 1
ATOM 771 C CA . SER A 1 92 ? 3.603 -5.231 -4.938 1.00 98.06 92 SER A CA 1
ATOM 772 C C . SER A 1 92 ? 4.108 -4.116 -5.848 1.00 98.06 92 SER A C 1
ATOM 774 O O . SER A 1 92 ? 4.760 -4.404 -6.851 1.00 98.06 92 SER A O 1
ATOM 776 N N . LEU A 1 93 ? 3.791 -2.860 -5.529 1.00 95.81 93 LEU A N 1
ATOM 777 C CA . LEU A 1 93 ? 4.199 -1.711 -6.339 1.00 95.81 93 LEU A CA 1
ATOM 778 C C . LEU A 1 93 ? 5.720 -1.528 -6.312 1.00 95.81 93 LEU A C 1
ATOM 780 O O . LEU A 1 93 ? 6.322 -1.271 -7.353 1.00 95.81 93 LEU A O 1
ATOM 784 N N . TYR A 1 94 ? 6.353 -1.773 -5.162 1.00 94.25 94 TYR A N 1
ATOM 785 C CA . TYR A 1 94 ? 7.809 -1.804 -5.028 1.00 94.25 94 TYR A CA 1
ATOM 786 C C . TYR A 1 94 ? 8.462 -2.848 -5.948 1.00 94.25 94 TYR A C 1
ATOM 788 O O . TYR A 1 94 ? 9.412 -2.539 -6.667 1.00 94.25 94 TYR A O 1
ATOM 796 N N . HIS A 1 95 ? 7.949 -4.083 -5.963 1.00 95.19 95 HIS A N 1
ATOM 797 C CA . HIS A 1 95 ? 8.453 -5.123 -6.863 1.00 95.19 95 HIS A CA 1
ATOM 798 C C . HIS A 1 95 ? 8.258 -4.757 -8.330 1.00 95.19 95 HIS A C 1
ATOM 800 O O . HIS A 1 95 ? 9.171 -4.971 -9.127 1.00 95.19 95 HIS A O 1
ATOM 806 N N . TYR A 1 96 ? 7.098 -4.198 -8.673 1.00 95.12 96 TYR A N 1
ATOM 807 C CA . TYR A 1 96 ? 6.793 -3.845 -10.052 1.00 95.12 96 TYR A CA 1
ATOM 808 C C . TYR A 1 96 ? 7.712 -2.733 -10.566 1.00 95.12 96 TYR A C 1
ATOM 810 O O . TYR A 1 96 ? 8.267 -2.862 -11.652 1.00 95.12 96 TYR A O 1
ATOM 818 N N . ARG A 1 97 ? 7.979 -1.708 -9.739 1.00 91.94 97 ARG A N 1
ATOM 819 C CA . ARG A 1 97 ? 8.961 -0.647 -10.033 1.00 91.94 97 ARG A CA 1
ATOM 820 C C . ARG A 1 97 ? 10.362 -1.203 -10.317 1.00 91.94 97 ARG A C 1
ATOM 822 O O . ARG A 1 97 ? 11.112 -0.622 -11.088 1.00 91.94 97 ARG A O 1
ATOM 829 N N . ARG A 1 98 ? 10.727 -2.332 -9.703 1.00 91.25 98 ARG A N 1
ATOM 830 C CA . ARG A 1 98 ? 12.021 -3.013 -9.894 1.00 91.25 98 ARG A CA 1
ATOM 831 C C . ARG A 1 98 ? 12.000 -4.079 -10.991 1.00 91.25 98 ARG A C 1
ATOM 833 O O . ARG A 1 98 ? 12.828 -4.987 -10.957 1.00 91.25 98 ARG A O 1
ATOM 840 N N . GLU A 1 99 ? 11.021 -4.020 -11.892 1.00 92.31 99 GLU A N 1
ATOM 841 C CA . GLU A 1 99 ? 10.829 -4.975 -12.992 1.00 92.31 99 GLU A CA 1
ATOM 842 C C . GLU A 1 99 ? 10.640 -6.433 -12.521 1.00 92.31 99 GLU A C 1
ATOM 844 O O . GLU A 1 99 ? 10.722 -7.387 -13.293 1.00 92.31 99 GLU A O 1
ATOM 849 N N . ASN A 1 100 ? 10.315 -6.641 -11.239 1.00 95.19 100 ASN A N 1
ATOM 850 C CA . ASN A 1 100 ? 9.978 -7.950 -10.692 1.00 95.19 100 ASN A CA 1
ATOM 851 C C . ASN A 1 100 ? 8.466 -8.189 -10.790 1.00 95.19 100 ASN A C 1
ATOM 853 O O . ASN A 1 100 ? 7.744 -8.191 -9.786 1.00 95.19 100 ASN A O 1
ATOM 857 N N . LYS A 1 101 ? 7.987 -8.417 -12.017 1.00 96.00 101 LYS A N 1
ATOM 858 C CA . LYS A 1 101 ? 6.567 -8.669 -12.317 1.00 96.00 101 LYS A CA 1
ATOM 859 C C . LYS A 1 101 ? 5.996 -9.858 -11.544 1.00 96.00 101 LYS A C 1
ATOM 861 O O . LYS A 1 101 ? 4.932 -9.747 -10.939 1.00 96.00 101 LYS A O 1
ATOM 866 N N . THR A 1 102 ? 6.713 -10.982 -11.502 1.00 97.12 102 THR A N 1
ATOM 867 C CA . THR A 1 102 ? 6.257 -12.196 -10.803 1.00 97.12 102 THR A CA 1
ATOM 868 C C . THR A 1 102 ? 6.046 -11.947 -9.308 1.00 97.12 102 THR A C 1
ATOM 870 O O . THR A 1 102 ? 5.049 -12.388 -8.733 1.00 97.12 102 THR A O 1
ATOM 873 N N . GLY A 1 103 ? 6.972 -11.228 -8.666 1.00 97.62 103 GLY A N 1
ATOM 874 C CA . GLY A 1 103 ? 6.850 -10.829 -7.265 1.00 97.62 103 GLY A CA 1
ATOM 875 C C . GLY A 1 103 ? 5.696 -9.855 -7.039 1.00 97.62 103 GLY A C 1
ATOM 876 O O . GLY A 1 103 ? 4.932 -10.032 -6.089 1.00 97.62 103 GLY A O 1
ATOM 877 N N . ALA A 1 104 ? 5.536 -8.882 -7.938 1.00 97.62 104 ALA A N 1
ATOM 878 C CA . ALA A 1 104 ? 4.462 -7.899 -7.888 1.00 97.62 104 ALA A CA 1
ATOM 879 C C . ALA A 1 104 ? 3.078 -8.553 -7.958 1.00 97.62 104 ALA A C 1
ATOM 881 O O . ALA A 1 104 ? 2.312 -8.456 -7.002 1.00 97.62 104 ALA A O 1
ATOM 882 N N . LEU A 1 105 ? 2.791 -9.306 -9.025 1.00 98.12 105 LEU A N 1
ATOM 883 C CA . LEU A 1 105 ? 1.504 -9.984 -9.220 1.00 98.12 105 LEU A CA 1
ATOM 884 C C . LEU A 1 105 ? 1.146 -10.876 -8.030 1.00 98.12 105 LEU A C 1
ATOM 886 O O . LEU A 1 105 ? 0.042 -10.795 -7.497 1.00 98.12 105 LEU A O 1
ATOM 890 N N . LYS A 1 106 ? 2.119 -11.649 -7.531 1.00 98.38 106 LYS A N 1
ATOM 891 C CA . LYS A 1 106 ? 1.930 -12.506 -6.356 1.00 98.38 106 LYS A CA 1
ATOM 892 C C . LYS A 1 106 ? 1.507 -11.717 -5.114 1.00 98.38 106 LYS A C 1
ATOM 894 O O . LYS A 1 106 ? 0.709 -12.222 -4.323 1.00 98.38 106 LYS A O 1
ATOM 899 N N . MET A 1 107 ? 2.073 -10.534 -4.880 1.00 98.50 107 MET A N 1
ATOM 900 C CA . MET A 1 107 ? 1.698 -9.696 -3.736 1.00 98.50 107 MET A CA 1
ATOM 901 C C . MET A 1 107 ? 0.357 -9.000 -3.966 1.00 98.50 107 MET A C 1
ATOM 903 O O . MET A 1 107 ? -0.472 -8.997 -3.057 1.00 98.50 107 MET A O 1
ATOM 907 N N . MET A 1 108 ? 0.098 -8.506 -5.179 1.00 98.31 108 MET A N 1
ATOM 908 C CA . MET A 1 108 ? -1.178 -7.883 -5.530 1.00 98.31 108 MET A CA 1
ATOM 909 C C . MET A 1 108 ? -2.355 -8.859 -5.405 1.00 98.31 108 MET A C 1
ATOM 911 O O . MET A 1 108 ? -3.397 -8.503 -4.857 1.00 98.31 108 MET A O 1
ATOM 915 N N . ASP A 1 109 ? -2.184 -10.108 -5.845 1.00 98.44 109 ASP A N 1
ATOM 916 C CA . ASP A 1 109 ? -3.189 -11.168 -5.708 1.00 98.44 109 ASP A CA 1
ATOM 917 C C . ASP A 1 109 ? -3.540 -11.435 -4.241 1.00 98.44 109 ASP A C 1
ATOM 919 O O . ASP A 1 109 ? -4.714 -11.550 -3.881 1.00 98.44 109 ASP A O 1
ATOM 923 N N . LYS A 1 110 ? -2.528 -11.506 -3.370 1.00 98.38 110 LYS A N 1
ATOM 924 C CA . LYS A 1 110 ? -2.742 -11.703 -1.931 1.00 98.38 110 LYS A CA 1
ATOM 925 C C . LYS A 1 110 ? -3.438 -10.503 -1.295 1.00 98.38 110 LYS A C 1
ATOM 927 O O . LYS A 1 110 ? -4.394 -10.697 -0.541 1.00 98.38 110 LYS A O 1
ATOM 932 N N . ALA A 1 111 ? -3.023 -9.285 -1.651 1.00 98.50 111 ALA A N 1
ATOM 933 C CA . ALA A 1 111 ? -3.658 -8.062 -1.171 1.00 98.50 111 ALA A CA 1
ATOM 934 C C . ALA A 1 111 ? -5.142 -8.045 -1.552 1.00 98.50 111 ALA A C 1
ATOM 936 O O . ALA A 1 111 ? -6.008 -7.817 -0.706 1.00 98.50 111 ALA A O 1
ATOM 937 N N . PHE A 1 112 ? -5.441 -8.373 -2.812 1.00 98.44 112 PHE A N 1
ATOM 938 C CA . PHE A 1 112 ? -6.800 -8.483 -3.325 1.00 98.44 112 PHE A CA 1
ATOM 939 C C . PHE A 1 112 ? -7.635 -9.506 -2.543 1.00 98.44 112 PHE A C 1
ATOM 941 O O . PHE A 1 112 ? -8.753 -9.191 -2.130 1.00 98.44 112 PHE A O 1
ATOM 948 N N . GLN A 1 113 ? -7.105 -10.708 -2.301 1.00 98.19 113 GLN A N 1
ATOM 949 C CA . GLN A 1 113 ? -7.798 -11.763 -1.551 1.00 98.19 113 GLN A CA 1
ATOM 950 C C . GLN A 1 113 ? -8.133 -11.339 -0.114 1.00 98.19 113 GLN A C 1
ATOM 952 O O . GLN A 1 113 ? -9.245 -11.583 0.359 1.00 98.19 113 GLN A O 1
ATOM 957 N N . ILE A 1 114 ? -7.198 -10.683 0.578 1.00 98.31 114 ILE A N 1
ATOM 958 C CA . ILE A 1 114 ? -7.416 -10.200 1.947 1.00 98.31 114 ILE A CA 1
ATOM 959 C C . ILE A 1 114 ? -8.457 -9.076 1.951 1.00 98.31 114 ILE A C 1
ATOM 961 O O . ILE A 1 114 ? -9.465 -9.155 2.656 1.00 98.31 114 ILE A O 1
ATOM 965 N N . LEU A 1 115 ? -8.240 -8.036 1.146 1.00 98.44 115 LEU A N 1
ATOM 966 C CA . LEU A 1 115 ? -9.020 -6.798 1.209 1.00 98.44 115 LEU A CA 1
ATOM 967 C C . LEU A 1 115 ? -10.437 -6.962 0.647 1.00 98.44 115 LEU A C 1
ATOM 969 O O . LEU A 1 115 ? -11.367 -6.319 1.138 1.00 98.44 115 LEU A O 1
ATOM 973 N N . SER A 1 116 ? -10.650 -7.880 -0.303 1.00 97.81 116 SER A N 1
ATOM 974 C CA . SER A 1 116 ? -11.996 -8.216 -0.798 1.00 97.81 116 SER A CA 1
ATOM 975 C C . SER A 1 116 ? -12.914 -8.713 0.322 1.00 97.81 116 SER A C 1
ATOM 977 O O . SER A 1 116 ? -14.097 -8.384 0.338 1.00 97.81 116 SER A O 1
ATOM 979 N N . ASN A 1 117 ? -12.356 -9.422 1.307 1.00 97.31 117 ASN A N 1
ATOM 980 C CA . ASN A 1 117 ? -13.096 -10.004 2.428 1.00 97.31 117 ASN A CA 1
ATOM 981 C C . ASN A 1 117 ? -13.164 -9.093 3.670 1.00 97.31 117 ASN A C 1
ATOM 983 O O . ASN A 1 117 ? -13.728 -9.480 4.692 1.00 97.31 117 ASN A O 1
ATOM 987 N N . LYS A 1 118 ? -12.593 -7.883 3.614 1.00 97.00 118 LYS A N 1
ATOM 988 C CA . LYS A 1 118 ? -12.435 -6.983 4.773 1.00 97.00 118 LYS A CA 1
ATOM 989 C C . LYS A 1 118 ? -13.140 -5.634 4.573 1.00 97.00 118 LYS A C 1
ATOM 991 O O . LYS A 1 118 ? -12.652 -4.608 5.035 1.00 97.00 118 LYS A O 1
ATOM 996 N N . ARG A 1 119 ? -14.318 -5.630 3.930 1.00 97.56 119 ARG A N 1
ATOM 997 C CA . ARG A 1 119 ? -15.088 -4.408 3.602 1.00 97.56 119 ARG A CA 1
ATOM 998 C C . ARG A 1 119 ? -15.248 -3.439 4.776 1.00 97.56 119 ARG A C 1
ATOM 1000 O O . ARG A 1 119 ? -14.946 -2.262 4.621 1.00 97.56 119 ARG A O 1
ATOM 1007 N N . ALA A 1 120 ? -15.709 -3.929 5.928 1.00 96.62 120 ALA A N 1
ATOM 1008 C CA . ALA A 1 120 ? -15.932 -3.087 7.105 1.00 96.62 120 ALA A CA 1
ATOM 1009 C C . ALA A 1 120 ? -14.624 -2.462 7.616 1.00 96.62 120 ALA A C 1
ATOM 1011 O O . ALA A 1 120 ? -14.572 -1.259 7.828 1.00 96.62 120 ALA A O 1
ATOM 1012 N N . ALA A 1 121 ? -13.553 -3.256 7.724 1.00 96.44 121 ALA A N 1
ATOM 1013 C CA . ALA A 1 121 ? -12.254 -2.766 8.180 1.00 96.44 121 ALA A CA 1
ATOM 1014 C C . ALA A 1 121 ? -11.659 -1.723 7.221 1.00 96.44 121 ALA A C 1
ATOM 1016 O O . ALA A 1 121 ? -11.167 -0.698 7.670 1.00 96.44 121 ALA A O 1
ATOM 1017 N N . VAL A 1 122 ? -11.754 -1.948 5.905 1.00 97.75 122 VAL A N 1
ATOM 1018 C CA . VAL A 1 122 ? -11.310 -0.978 4.888 1.00 97.75 122 VAL A CA 1
ATOM 1019 C C . VAL A 1 122 ? -12.085 0.338 5.007 1.00 97.75 122 VAL A C 1
ATOM 1021 O O . VAL A 1 122 ? -11.481 1.406 4.972 1.00 97.75 122 VAL A O 1
ATOM 1024 N N . HIS A 1 123 ? -13.401 0.266 5.218 1.00 95.50 123 HIS A N 1
ATOM 1025 C CA . HIS A 1 123 ? -14.233 1.452 5.417 1.00 95.50 123 HIS A CA 1
ATOM 1026 C C . HIS A 1 123 ? -13.893 2.198 6.718 1.00 95.50 123 HIS A C 1
ATOM 1028 O O . HIS A 1 123 ? -13.840 3.421 6.724 1.00 95.50 123 HIS A O 1
ATOM 1034 N N . THR A 1 124 ? -13.616 1.491 7.819 1.00 94.75 124 THR A N 1
ATOM 1035 C CA . THR A 1 124 ? -13.165 2.109 9.083 1.00 94.75 124 THR A CA 1
ATOM 1036 C C . THR A 1 124 ? -11.826 2.839 8.935 1.00 94.75 124 THR A C 1
ATOM 1038 O O . THR A 1 124 ? -11.560 3.768 9.687 1.00 94.75 124 THR A O 1
ATOM 1041 N N . LEU A 1 125 ? -11.004 2.472 7.948 1.00 95.94 125 LEU A N 1
ATOM 1042 C CA . LEU A 1 125 ? -9.772 3.186 7.602 1.00 95.94 125 LEU A CA 1
ATOM 1043 C C . LEU A 1 125 ? -9.993 4.386 6.661 1.00 95.94 125 LEU A C 1
ATOM 1045 O O . LEU A 1 125 ? -9.021 4.949 6.160 1.00 95.94 125 LEU A O 1
ATOM 1049 N N . GLY A 1 126 ? -11.243 4.768 6.384 1.00 96.31 126 GLY A N 1
ATOM 1050 C CA . GLY A 1 126 ? -11.5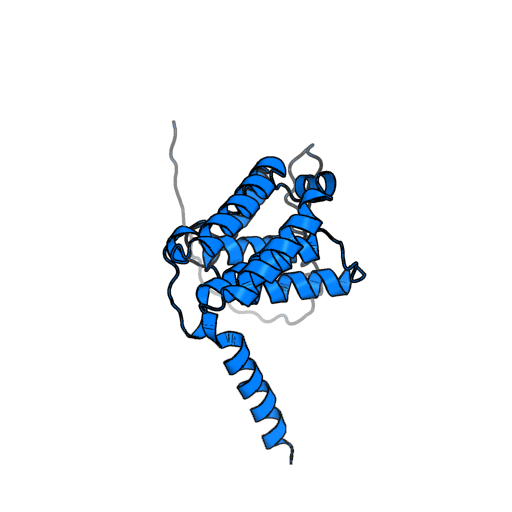66 5.892 5.503 1.00 96.31 126 GLY A CA 1
ATOM 1051 C C . GLY A 1 126 ? -11.294 5.621 4.020 1.00 96.31 126 GLY A C 1
ATOM 1052 O O . GLY A 1 126 ? -11.178 6.563 3.233 1.00 96.31 126 GLY A O 1
ATOM 1053 N N . ILE A 1 127 ? -11.165 4.347 3.618 1.00 97.69 127 ILE A N 1
ATOM 1054 C CA . ILE A 1 127 ? -10.937 3.933 2.227 1.00 97.69 127 ILE A CA 1
ATOM 1055 C C . ILE A 1 127 ? -12.230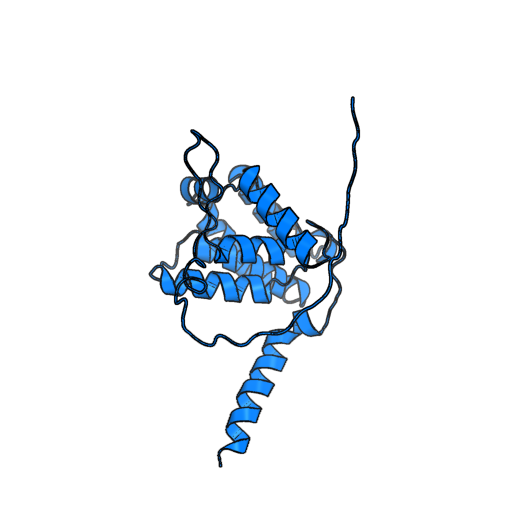 3.389 1.612 1.00 97.69 127 ILE A C 1
ATOM 1057 O O . ILE A 1 127 ? -12.922 2.539 2.178 1.00 97.69 127 ILE A O 1
ATOM 1061 N N . ASN A 1 128 ? -12.531 3.828 0.387 1.00 98.12 128 ASN A N 1
ATOM 1062 C CA . ASN A 1 128 ? -13.679 3.352 -0.361 1.00 98.12 128 ASN A CA 1
ATOM 1063 C C . ASN A 1 128 ? -13.388 1.933 -0.852 1.00 98.12 128 ASN A C 1
ATOM 1065 O O . ASN A 1 128 ? -12.638 1.721 -1.806 1.00 98.12 128 ASN A O 1
ATOM 1069 N N . HIS A 1 129 ? -14.001 0.949 -0.194 1.00 98.31 129 HIS A N 1
ATOM 1070 C CA . HIS A 1 129 ? -13.765 -0.465 -0.483 1.00 98.31 129 HIS A CA 1
ATOM 1071 C C . HIS A 1 129 ? -14.036 -0.833 -1.946 1.00 98.31 129 HIS A C 1
ATOM 1073 O O . HIS A 1 129 ? -13.212 -1.499 -2.564 1.00 98.31 129 HIS A O 1
ATOM 1079 N N . GLN A 1 130 ? -15.143 -0.373 -2.533 1.00 98.12 130 GLN A N 1
ATOM 1080 C CA . GLN A 1 130 ? -15.500 -0.741 -3.906 1.00 98.12 130 GLN A CA 1
ATOM 1081 C C . GLN A 1 130 ? -14.489 -0.197 -4.920 1.00 98.12 130 GLN A C 1
ATOM 1083 O O . GLN A 1 130 ? -14.051 -0.927 -5.810 1.00 98.12 130 GLN A O 1
ATOM 1088 N N . GLN A 1 131 ? -14.091 1.067 -4.764 1.00 98.25 131 GLN A N 1
ATOM 1089 C CA . GLN A 1 131 ? -13.058 1.675 -5.598 1.00 98.25 131 GLN A CA 1
ATOM 1090 C C . GLN A 1 131 ? -11.705 0.994 -5.385 1.00 98.25 131 GLN A C 1
ATOM 1092 O O . GLN A 1 131 ? -10.998 0.752 -6.358 1.00 98.25 131 GLN A O 1
ATOM 1097 N N . LEU A 1 132 ? -11.371 0.611 -4.147 1.00 98.50 132 LEU A N 1
ATOM 1098 C CA . LEU A 1 132 ? -10.120 -0.083 -3.844 1.00 98.50 132 LEU A CA 1
ATOM 1099 C C . LEU A 1 132 ? -10.051 -1.409 -4.602 1.00 98.50 132 LEU A C 1
ATOM 1101 O O . LEU A 1 132 ? -9.093 -1.651 -5.326 1.00 98.50 132 LEU A O 1
ATOM 1105 N N . ILE A 1 133 ? -11.086 -2.244 -4.507 1.00 98.38 133 ILE A N 1
ATOM 1106 C CA . ILE A 1 133 ? -11.134 -3.536 -5.206 1.00 98.38 133 ILE A CA 1
ATOM 1107 C C . ILE A 1 133 ? -11.073 -3.35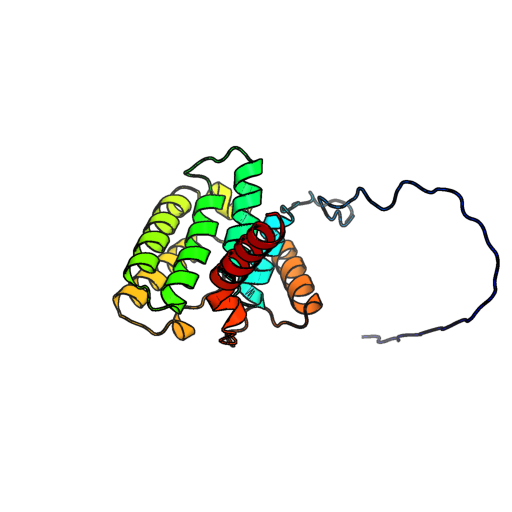8 -6.732 1.00 98.38 133 ILE A C 1
ATOM 1109 O O . ILE A 1 133 ? -10.412 -4.145 -7.415 1.00 98.38 133 ILE A O 1
ATOM 1113 N N . ALA A 1 134 ? -11.711 -2.317 -7.276 1.00 97.94 134 ALA A N 1
ATOM 1114 C CA . ALA A 1 134 ? -11.612 -1.988 -8.697 1.00 97.94 134 ALA A CA 1
ATOM 1115 C C . ALA A 1 134 ? -10.177 -1.607 -9.104 1.00 97.94 134 ALA A C 1
ATOM 1117 O O . ALA A 1 134 ? -9.676 -2.124 -10.103 1.00 97.94 134 ALA A O 1
ATOM 1118 N N . ILE A 1 135 ? -9.508 -0.774 -8.301 1.00 97.62 135 ILE A N 1
ATOM 1119 C CA . ILE A 1 135 ? -8.112 -0.368 -8.498 1.00 97.62 135 ILE A CA 1
ATOM 1120 C C . ILE A 1 135 ? -7.182 -1.583 -8.463 1.00 97.62 135 ILE A C 1
ATOM 1122 O O . ILE A 1 135 ? -6.416 -1.776 -9.400 1.00 97.62 135 ILE A O 1
ATOM 1126 N N . LEU A 1 136 ? -7.286 -2.449 -7.449 1.00 98.00 136 LEU A N 1
ATOM 1127 C CA . LEU A 1 136 ? -6.427 -3.635 -7.340 1.00 98.00 136 LEU A CA 1
ATOM 1128 C C . LEU A 1 136 ? -6.593 -4.570 -8.545 1.00 98.00 136 LEU A C 1
ATOM 1130 O O . LEU A 1 136 ? -5.610 -5.071 -9.085 1.00 98.00 136 LEU A O 1
ATOM 1134 N N . ASN A 1 137 ? -7.826 -4.777 -9.014 1.00 97.62 137 ASN A N 1
ATOM 1135 C CA . ASN A 1 137 ? -8.077 -5.561 -10.223 1.00 97.62 137 ASN A CA 1
ATOM 1136 C C . ASN A 1 137 ? -7.510 -4.914 -11.489 1.00 97.62 137 ASN A C 1
ATOM 1138 O O . ASN A 1 137 ? -7.050 -5.632 -12.375 1.00 97.62 137 ASN A O 1
ATOM 1142 N N . GLN A 1 138 ? -7.567 -3.587 -11.593 1.00 96.56 138 GLN A N 1
ATOM 1143 C CA . GLN A 1 138 ? -6.971 -2.867 -12.713 1.00 96.56 138 GLN A CA 1
ATOM 1144 C C . GLN A 1 138 ? -5.446 -3.011 -12.695 1.00 96.56 138 GLN A C 1
ATOM 1146 O O . GLN A 1 138 ? -4.888 -3.463 -13.688 1.00 96.56 138 GLN A O 1
ATOM 1151 N N . CYS A 1 139 ? -4.800 -2.782 -11.546 1.00 96.12 139 CYS A N 1
ATOM 1152 C CA . CYS A 1 139 ? -3.359 -2.982 -11.388 1.00 96.12 139 CYS A CA 1
ATOM 1153 C C . CYS A 1 139 ? -2.925 -4.393 -11.804 1.00 96.12 139 CYS A C 1
ATOM 1155 O O . CYS A 1 139 ? -1.950 -4.529 -12.529 1.00 96.12 139 CYS A O 1
ATOM 1157 N N . ARG A 1 140 ? -3.660 -5.442 -11.407 1.00 96.06 140 ARG A N 1
ATOM 1158 C CA . ARG A 1 140 ? -3.362 -6.829 -11.819 1.00 96.06 140 ARG A CA 1
ATOM 1159 C C . ARG A 1 140 ? -3.375 -6.992 -13.340 1.00 96.06 140 ARG A C 1
ATOM 1161 O O . ARG A 1 140 ? -2.424 -7.529 -13.893 1.00 96.06 140 ARG A O 1
ATOM 1168 N N . ARG A 1 141 ? -4.417 -6.490 -14.015 1.00 96.31 141 ARG A N 1
ATOM 1169 C CA . ARG A 1 141 ? -4.525 -6.555 -15.484 1.00 96.31 141 ARG A CA 1
ATOM 1170 C C . ARG A 1 141 ? -3.417 -5.779 -16.185 1.00 96.31 141 ARG A C 1
ATOM 1172 O O . ARG A 1 141 ? -2.889 -6.254 -17.186 1.00 96.31 141 ARG A O 1
ATOM 1179 N N . ASP A 1 142 ? -3.080 -4.604 -15.668 1.00 95.81 142 ASP A N 1
ATOM 1180 C CA . ASP A 1 142 ? -2.041 -3.754 -16.243 1.00 95.81 142 ASP A CA 1
ATOM 1181 C C . ASP A 1 142 ? -0.658 -4.389 -16.077 1.00 95.81 142 ASP A C 1
ATOM 1183 O O . ASP A 1 142 ? 0.115 -4.429 -17.031 1.00 95.81 142 ASP A O 1
ATOM 1187 N N . MET A 1 143 ? -0.381 -4.967 -14.904 1.00 95.38 143 MET A N 1
ATOM 1188 C CA . MET A 1 143 ? 0.838 -5.737 -14.657 1.00 95.38 143 MET A CA 1
ATOM 1189 C C . MET A 1 143 ? 0.917 -6.968 -15.567 1.00 95.38 143 MET A C 1
ATOM 1191 O O . MET A 1 143 ? 1.964 -7.225 -16.156 1.00 95.38 143 MET A O 1
ATOM 1195 N N . ASP A 1 144 ? -0.179 -7.717 -15.730 1.00 94.75 144 ASP A N 1
ATOM 1196 C CA . ASP A 1 144 ? -0.245 -8.860 -16.651 1.00 94.75 144 ASP A CA 1
ATOM 1197 C C . ASP A 1 144 ? 0.007 -8.445 -18.105 1.00 94.75 144 ASP A C 1
ATOM 1199 O O . ASP A 1 144 ? 0.671 -9.182 -18.834 1.00 94.75 144 ASP A O 1
ATOM 1203 N N . SER A 1 145 ? -0.451 -7.253 -18.490 1.00 95.75 145 SER A N 1
ATOM 1204 C CA . SER A 1 145 ? -0.300 -6.682 -19.835 1.00 95.75 145 SER A CA 1
ATOM 1205 C C . SER A 1 145 ? 1.018 -5.924 -20.047 1.00 95.75 145 SER A C 1
ATOM 1207 O O . SER A 1 145 ? 1.170 -5.273 -21.077 1.00 95.75 145 SER A O 1
ATOM 1209 N N . ASP A 1 146 ? 1.952 -5.986 -19.090 1.00 93.25 146 ASP A N 1
ATOM 1210 C CA . ASP A 1 146 ? 3.266 -5.323 -19.149 1.00 93.25 146 ASP A CA 1
ATOM 1211 C C . ASP A 1 146 ? 3.183 -3.801 -19.354 1.00 93.25 146 ASP A C 1
ATOM 1213 O O . ASP A 1 146 ? 4.040 -3.179 -19.984 1.00 93.25 146 ASP A O 1
ATOM 1217 N N . ILE A 1 147 ? 2.145 -3.174 -18.794 1.00 93.44 147 ILE A N 1
ATOM 1218 C CA . ILE A 1 147 ? 2.035 -1.717 -18.777 1.00 93.44 147 ILE A CA 1
ATOM 1219 C C . ILE A 1 147 ? 3.158 -1.145 -17.894 1.00 93.44 147 ILE A C 1
ATOM 1221 O O . ILE A 1 147 ? 3.341 -1.629 -16.773 1.00 93.44 147 ILE A O 1
ATOM 1225 N N . PRO A 1 148 ? 3.907 -0.116 -18.338 1.00 87.88 148 PRO A N 1
ATOM 1226 C CA . PRO A 1 148 ? 4.966 0.475 -17.524 1.00 87.88 148 PRO A CA 1
ATOM 1227 C C . PRO A 1 148 ? 4.451 1.005 -16.181 1.00 87.88 148 PRO A C 1
ATOM 1229 O O . PRO A 1 148 ? 3.319 1.488 -16.063 1.00 87.88 148 PRO A O 1
ATOM 1232 N N . TYR A 1 149 ? 5.294 0.905 -15.154 1.00 87.94 149 TYR A N 1
ATOM 1233 C CA . TYR A 1 149 ? 4.944 1.214 -13.768 1.00 87.94 149 TYR A CA 1
ATOM 1234 C C . TYR A 1 149 ? 4.394 2.646 -13.588 1.00 87.94 149 TYR A C 1
ATOM 1236 O O . TYR A 1 149 ? 3.458 2.854 -12.812 1.00 87.94 149 TYR A O 1
ATOM 1244 N N . GLU A 1 150 ? 4.897 3.617 -14.350 1.00 83.44 150 GLU A N 1
ATOM 1245 C CA . GLU A 1 150 ? 4.502 5.031 -14.309 1.00 83.44 150 GLU A CA 1
ATOM 1246 C C . GLU A 1 150 ? 3.010 5.236 -14.612 1.00 83.44 150 GLU A C 1
ATOM 1248 O O . GLU A 1 150 ? 2.395 6.205 -14.156 1.00 83.44 150 GLU A O 1
ATOM 1253 N N . PHE A 1 151 ? 2.406 4.308 -15.359 1.00 81.12 151 PHE A N 1
ATOM 1254 C CA . PHE A 1 151 ? 0.984 4.333 -15.689 1.00 81.12 151 PHE A CA 1
ATOM 1255 C C . PHE A 1 151 ? 0.119 3.573 -14.674 1.00 81.12 151 PHE A C 1
ATOM 1257 O O . PHE A 1 151 ? -1.086 3.816 -14.614 1.00 81.12 151 PHE A O 1
ATOM 1264 N N . ILE A 1 152 ? 0.721 2.704 -13.855 1.00 81.12 152 ILE A N 1
ATOM 1265 C CA . ILE A 1 152 ? 0.038 1.893 -12.832 1.00 81.12 152 ILE A CA 1
ATOM 1266 C C . ILE A 1 152 ? 0.066 2.561 -11.455 1.00 81.12 152 ILE A C 1
ATOM 1268 O O . ILE A 1 152 ? -0.822 2.295 -10.642 1.00 81.12 152 ILE A O 1
ATOM 1272 N N . ASN A 1 153 ? 1.055 3.420 -11.178 1.00 75.12 153 ASN A N 1
ATOM 1273 C CA . ASN A 1 153 ? 1.184 4.114 -9.898 1.00 75.12 153 ASN A CA 1
ATOM 1274 C C . ASN A 1 153 ? -0.081 4.935 -9.578 1.00 75.12 153 ASN A C 1
ATOM 1276 O O . ASN A 1 153 ? -0.310 6.032 -10.099 1.00 75.12 153 ASN A O 1
ATOM 1280 N N . THR A 1 154 ? -0.926 4.353 -8.732 1.00 83.44 154 THR A N 1
ATOM 1281 C CA . THR A 1 154 ? -2.277 4.815 -8.426 1.00 83.44 154 THR A CA 1
ATOM 1282 C C . THR A 1 154 ? -2.366 5.306 -6.987 1.00 83.44 154 THR A C 1
ATOM 1284 O O . THR A 1 154 ? -1.507 5.025 -6.153 1.00 83.44 154 THR A O 1
ATOM 1287 N N . ASN A 1 155 ? -3.417 6.058 -6.684 1.00 92.38 155 ASN A N 1
ATOM 1288 C CA . ASN A 1 155 ? -3.708 6.519 -5.332 1.00 92.38 155 ASN A CA 1
ATOM 1289 C C . ASN A 1 155 ? -4.712 5.577 -4.671 1.00 92.38 155 ASN A C 1
ATOM 1291 O O . ASN A 1 155 ? -5.596 5.032 -5.335 1.00 92.38 155 ASN A O 1
ATOM 1295 N N . LEU A 1 156 ? -4.607 5.412 -3.353 1.00 96.69 156 LEU A N 1
ATOM 1296 C CA . LEU A 1 156 ? -5.646 4.723 -2.600 1.00 96.69 156 LEU A CA 1
ATOM 1297 C C . LEU A 1 156 ? -6.900 5.612 -2.545 1.00 96.69 156 LEU A C 1
ATOM 1299 O O . LEU A 1 156 ? -6.784 6.830 -2.389 1.00 96.69 156 LEU A O 1
ATOM 1303 N N . PRO A 1 157 ? -8.108 5.035 -2.670 1.00 97.12 157 PRO A N 1
ATOM 1304 C CA . PRO A 1 157 ? -9.339 5.810 -2.765 1.00 97.12 157 PRO A CA 1
ATOM 1305 C C . PRO A 1 157 ? -9.833 6.223 -1.374 1.00 97.12 157 PRO A C 1
ATOM 1307 O O . PRO A 1 157 ? -10.783 5.654 -0.837 1.00 97.12 157 PRO A O 1
ATOM 1310 N N . ILE A 1 158 ? -9.155 7.196 -0.771 1.00 96.94 158 ILE A N 1
ATOM 1311 C CA . ILE A 1 158 ? -9.551 7.789 0.510 1.00 96.94 158 ILE A CA 1
ATOM 1312 C C . ILE A 1 158 ? -10.822 8.624 0.295 1.00 96.94 158 ILE A C 1
ATOM 1314 O O . ILE A 1 158 ? -10.846 9.483 -0.585 1.00 96.94 158 ILE A O 1
ATOM 1318 N N . HIS A 1 159 ? -11.866 8.370 1.086 1.00 94.75 159 HIS A N 1
ATOM 1319 C CA . HIS A 1 159 ? -13.128 9.131 1.066 1.00 94.75 159 HIS A CA 1
ATOM 1320 C C . HIS A 1 159 ? -13.429 9.847 2.388 1.00 94.75 159 HIS A C 1
ATOM 1322 O O . HIS A 1 159 ? -14.441 10.534 2.484 1.00 94.75 159 HIS A O 1
ATOM 1328 N N . ASP A 1 160 ? -12.594 9.647 3.406 1.00 95.06 160 ASP A N 1
ATOM 1329 C CA . ASP A 1 160 ? -12.662 10.396 4.655 1.00 95.06 160 ASP A CA 1
ATOM 1330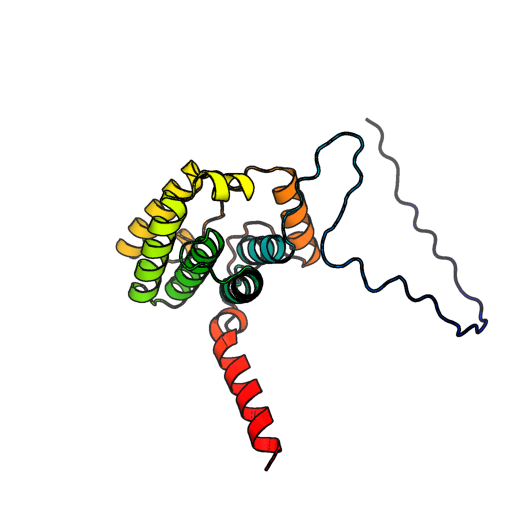 C C . ASP A 1 160 ? -11.925 11.737 4.494 1.00 95.06 160 ASP A C 1
ATOM 1332 O O . ASP A 1 160 ? -10.717 11.772 4.230 1.00 95.06 160 ASP A O 1
ATOM 1336 N N . ASP A 1 161 ? -12.668 12.842 4.595 1.00 92.12 161 ASP A N 1
ATOM 1337 C CA . ASP A 1 161 ? -12.157 14.192 4.331 1.00 92.12 161 ASP A CA 1
ATOM 1338 C C . ASP A 1 161 ? -11.137 14.654 5.384 1.00 92.12 161 ASP A C 1
ATOM 1340 O O . ASP A 1 161 ? -10.178 15.362 5.051 1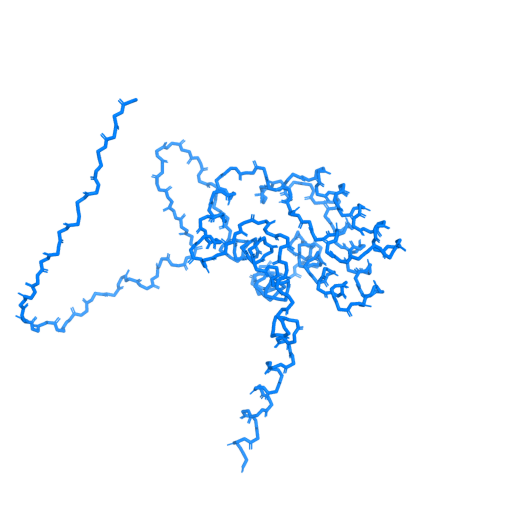.00 92.12 161 ASP A O 1
ATOM 1344 N N . GLU A 1 162 ? -11.301 14.238 6.643 1.00 90.06 162 GLU A N 1
ATOM 1345 C CA . GLU A 1 162 ? -10.384 14.585 7.732 1.00 90.06 162 GLU A CA 1
ATOM 1346 C C . GLU A 1 162 ? -9.047 13.866 7.548 1.00 90.06 162 GLU A C 1
ATOM 1348 O O . GLU A 1 162 ? -7.989 14.505 7.560 1.00 90.06 162 GLU A O 1
ATOM 1353 N N . LEU A 1 163 ? -9.087 12.558 7.276 1.00 93.12 163 LEU A N 1
ATOM 1354 C CA . LEU A 1 163 ? -7.905 11.764 6.954 1.00 93.12 163 LEU A CA 1
ATOM 1355 C C . LEU A 1 163 ? -7.163 12.342 5.751 1.00 93.12 163 LEU A C 1
ATOM 1357 O O . LEU A 1 163 ? -5.945 12.537 5.804 1.00 93.12 163 LEU A O 1
ATOM 1361 N N . LEU A 1 164 ? -7.891 12.639 4.672 1.00 93.81 164 LEU A N 1
ATOM 1362 C CA . LEU A 1 164 ? -7.308 13.198 3.458 1.00 93.81 164 LEU A CA 1
ATOM 1363 C C . LEU A 1 164 ? -6.641 14.551 3.731 1.00 93.81 164 LEU A C 1
ATOM 1365 O O . LEU A 1 164 ? -5.541 14.803 3.234 1.00 93.81 164 LEU A O 1
ATOM 1369 N N . THR A 1 165 ? -7.278 15.405 4.534 1.00 92.44 165 THR A N 1
ATOM 1370 C CA . THR A 1 165 ? -6.723 16.702 4.940 1.00 92.44 165 THR A CA 1
ATOM 1371 C C . THR A 1 165 ? -5.428 16.521 5.725 1.00 92.44 165 THR A C 1
ATOM 1373 O O . THR A 1 165 ? -4.407 17.104 5.360 1.00 92.44 165 THR A O 1
ATOM 1376 N N . VAL A 1 166 ? -5.428 15.662 6.748 1.00 91.38 166 VAL A N 1
ATOM 1377 C CA . VAL A 1 166 ? -4.240 15.391 7.572 1.00 91.38 166 VAL A CA 1
ATOM 1378 C C . VAL A 1 166 ? -3.079 14.868 6.727 1.00 91.38 166 VAL A C 1
ATOM 1380 O O . VAL A 1 166 ? -1.955 15.357 6.861 1.00 91.38 166 VAL A O 1
ATOM 1383 N N . CYS A 1 167 ? -3.337 13.918 5.828 1.00 93.44 167 CYS A N 1
ATOM 1384 C CA . CYS A 1 167 ? -2.292 13.344 4.985 1.00 93.44 167 CYS A CA 1
ATOM 1385 C C . CYS A 1 167 ? -1.733 14.375 3.989 1.00 93.44 167 CYS A C 1
ATOM 1387 O O . CYS A 1 167 ? -0.518 14.472 3.821 1.00 93.44 167 CYS A O 1
ATOM 1389 N N . LYS A 1 168 ? -2.588 15.209 3.380 1.00 92.75 168 LYS A N 1
ATOM 1390 C CA . LYS A 1 168 ? -2.152 16.294 2.483 1.00 92.75 168 LYS A CA 1
ATOM 1391 C C . LYS A 1 168 ? -1.298 17.340 3.195 1.00 92.75 168 LYS A C 1
ATOM 1393 O O . LYS A 1 168 ? -0.288 17.767 2.640 1.00 92.75 168 LYS A O 1
ATOM 1398 N N . GLU A 1 169 ? -1.682 17.752 4.403 1.00 90.31 169 GLU A N 1
ATOM 1399 C CA . GLU A 1 169 ? -0.883 18.686 5.206 1.00 90.31 169 GLU A CA 1
ATOM 1400 C C . GLU A 1 169 ? 0.474 18.083 5.576 1.00 90.31 169 GLU A C 1
ATOM 1402 O O . GLU A 1 169 ? 1.492 18.774 5.522 1.00 90.31 169 GLU A O 1
ATOM 1407 N N . ARG A 1 170 ? 0.516 16.783 5.891 1.00 88.75 170 ARG A N 1
ATOM 1408 C CA . ARG A 1 170 ? 1.770 16.096 6.203 1.00 88.75 170 ARG A CA 1
ATOM 1409 C C . ARG A 1 170 ? 2.699 16.008 4.996 1.00 88.75 170 ARG A C 1
ATOM 1411 O O . ARG A 1 170 ? 3.859 16.387 5.110 1.00 88.75 170 ARG A O 1
ATOM 1418 N N . VAL A 1 171 ? 2.177 15.602 3.838 1.00 90.69 171 VAL A N 1
ATOM 1419 C CA . VAL A 1 171 ? 2.930 15.583 2.573 1.00 90.69 171 VAL A CA 1
ATOM 1420 C C . VAL A 1 171 ? 3.456 16.982 2.228 1.00 90.69 171 VAL A C 1
ATOM 1422 O O . VAL A 1 171 ? 4.636 17.133 1.918 1.00 90.69 171 VAL A O 1
ATOM 1425 N N . ARG A 1 172 ? 2.634 18.030 2.385 1.00 89.62 172 ARG A N 1
ATOM 1426 C CA . ARG A 1 172 ? 3.071 19.420 2.178 1.00 89.62 172 ARG A CA 1
ATOM 1427 C C . ARG A 1 172 ? 4.173 19.836 3.156 1.00 89.62 172 ARG A C 1
ATOM 1429 O O . ARG A 1 172 ? 5.105 20.528 2.758 1.00 89.62 172 ARG A O 1
ATOM 1436 N N . GLY A 1 173 ? 4.088 19.412 4.416 1.00 84.19 173 GLY A N 1
ATOM 1437 C CA . GLY A 1 173 ? 5.114 19.661 5.433 1.00 84.19 173 GLY A CA 1
ATOM 1438 C C . GLY A 1 173 ? 6.483 19.059 5.092 1.00 84.19 173 GLY A C 1
ATOM 1439 O O . GLY A 1 173 ? 7.497 19.579 5.547 1.00 84.19 173 GLY A O 1
ATOM 1440 N N . LEU A 1 174 ? 6.516 18.019 4.252 1.00 85.00 174 LEU A N 1
ATOM 1441 C CA . LEU A 1 174 ? 7.740 17.418 3.709 1.00 85.00 174 LEU A CA 1
ATOM 1442 C C . LEU A 1 174 ? 8.237 18.107 2.423 1.00 85.00 174 LEU A C 1
ATOM 1444 O O . LEU A 1 174 ? 9.247 17.694 1.862 1.00 85.00 174 LEU A O 1
ATOM 1448 N N . GLY A 1 175 ? 7.544 19.144 1.940 1.00 88.62 175 GLY A N 1
ATOM 1449 C CA . GLY A 1 175 ? 7.856 19.807 0.669 1.00 88.62 175 GLY A CA 1
ATOM 1450 C C . GLY A 1 175 ? 7.457 18.997 -0.570 1.00 88.62 175 GLY A C 1
ATOM 1451 O O . GLY A 1 175 ? 7.947 19.278 -1.661 1.00 88.62 175 GLY A O 1
ATOM 1452 N N . LEU A 1 176 ? 6.585 17.999 -0.407 1.00 89.81 176 LEU A N 1
ATOM 1453 C CA . LEU A 1 176 ? 6.116 17.105 -1.465 1.00 89.81 176 LEU A CA 1
ATOM 1454 C C . LEU A 1 176 ? 4.700 17.483 -1.930 1.00 89.81 176 LEU A C 1
ATOM 1456 O O . LEU A 1 176 ? 3.972 18.222 -1.260 1.00 89.81 176 LEU A O 1
ATOM 1460 N N . GLU A 1 177 ? 4.285 16.938 -3.074 1.00 91.44 177 GLU A N 1
ATOM 1461 C CA . GLU A 1 177 ? 2.939 17.112 -3.627 1.00 91.44 177 GLU A CA 1
ATOM 1462 C C . GLU A 1 177 ? 2.114 15.826 -3.486 1.00 91.44 177 GLU A C 1
ATOM 1464 O O . GLU A 1 177 ? 2.544 14.737 -3.866 1.00 91.44 177 GLU A O 1
ATOM 1469 N N . TRP A 1 178 ? 0.893 15.954 -2.960 1.00 92.44 178 TRP A N 1
ATOM 1470 C CA . TRP A 1 178 ? -0.015 14.823 -2.777 1.00 92.44 178 TRP A CA 1
ATOM 1471 C C . TRP A 1 178 ? -0.437 14.195 -4.104 1.00 92.44 178 TRP A C 1
ATOM 1473 O O . TRP A 1 178 ? -1.040 14.849 -4.953 1.00 92.44 178 TRP A O 1
ATOM 1483 N N . GLY A 1 179 ? -0.234 12.886 -4.226 1.00 86.56 179 GLY A N 1
ATOM 1484 C CA . GLY A 1 179 ? -0.649 12.114 -5.388 1.00 86.56 179 GLY A CA 1
ATOM 1485 C C . GLY A 1 179 ? 0.200 12.393 -6.623 1.00 86.56 179 GLY A C 1
ATOM 1486 O O . GLY A 1 179 ? -0.220 12.021 -7.722 1.00 86.56 179 GLY A O 1
ATOM 1487 N N . SER A 1 180 ? 1.371 13.016 -6.453 1.00 81.19 180 SER A N 1
ATOM 1488 C CA . SER A 1 180 ? 2.309 13.241 -7.543 1.00 81.19 180 SER A CA 1
ATOM 1489 C C . SER A 1 180 ? 2.638 11.918 -8.236 1.00 81.19 180 SER A C 1
ATOM 1491 O O . SER A 1 180 ? 2.832 10.871 -7.603 1.00 81.19 180 SER A O 1
ATOM 1493 N N . LYS A 1 181 ? 2.639 11.967 -9.568 1.00 69.44 181 LYS A N 1
ATOM 1494 C CA . LYS A 1 181 ? 3.096 10.875 -10.437 1.00 69.44 181 LYS A CA 1
ATOM 1495 C C . LYS A 1 181 ? 4.557 11.030 -10.836 1.00 69.44 181 LYS A C 1
ATOM 1497 O O . LYS A 1 181 ? 5.087 10.146 -11.501 1.00 69.44 181 LYS A O 1
ATOM 1502 N N . ASN A 1 182 ? 5.191 12.134 -10.436 1.00 63.72 182 ASN A N 1
ATOM 1503 C CA . ASN A 1 182 ? 6.621 12.333 -10.604 1.00 63.72 182 ASN A CA 1
ATOM 1504 C C . ASN A 1 182 ? 7.320 11.454 -9.573 1.00 63.72 182 ASN A C 1
ATOM 1506 O O . ASN A 1 182 ? 7.747 11.920 -8.520 1.00 63.72 182 ASN A O 1
ATOM 1510 N N . ASP A 1 183 ? 7.351 10.157 -9.867 1.00 61.41 183 ASP A N 1
ATOM 1511 C CA . ASP A 1 183 ? 8.212 9.217 -9.184 1.00 61.41 183 ASP A CA 1
ATOM 1512 C C . ASP A 1 183 ? 9.629 9.676 -9.502 1.00 61.41 183 ASP A C 1
ATOM 1514 O O . ASP A 1 183 ? 10.124 9.527 -10.623 1.00 61.41 183 ASP A O 1
ATOM 1518 N N . VAL A 1 184 ? 10.260 10.352 -8.547 1.00 51.84 184 VAL A N 1
ATOM 1519 C CA . VAL A 1 184 ? 11.694 10.541 -8.639 1.00 51.84 184 VAL A CA 1
ATOM 1520 C C . VAL A 1 184 ? 12.232 9.124 -8.531 1.00 51.84 184 VAL A C 1
ATOM 1522 O O . VAL A 1 184 ? 12.115 8.499 -7.479 1.00 51.84 184 VAL A O 1
ATOM 1525 N N . PHE A 1 185 ? 12.756 8.594 -9.639 1.00 51.38 185 PHE A N 1
ATOM 1526 C CA . PHE A 1 185 ? 13.627 7.425 -9.639 1.00 51.38 185 PHE A CA 1
ATOM 1527 C C . PHE A 1 185 ? 14.844 7.797 -8.793 1.00 51.38 185 PHE A C 1
ATOM 1529 O O . PHE A 1 185 ? 15.894 8.164 -9.310 1.00 51.38 185 PHE A O 1
ATOM 1536 N N . ASP A 1 186 ? 14.667 7.797 -7.479 1.00 54.62 186 ASP A N 1
ATOM 1537 C CA . ASP A 1 186 ? 15.727 7.972 -6.524 1.00 54.62 186 ASP A CA 1
ATOM 1538 C C . ASP A 1 186 ? 16.287 6.570 -6.279 1.00 54.62 186 ASP A C 1
ATOM 1540 O O . ASP A 1 186 ? 15.623 5.732 -5.648 1.00 54.62 186 ASP A O 1
ATOM 1544 N N . PRO A 1 187 ? 17.495 6.261 -6.788 1.00 53.12 187 PRO A N 1
ATOM 1545 C CA . PRO A 1 187 ? 18.126 4.974 -6.549 1.00 53.12 187 PRO A CA 1
ATOM 1546 C C . PRO A 1 187 ? 18.267 4.679 -5.052 1.00 53.12 187 PRO A C 1
ATOM 1548 O O . PRO A 1 187 ? 18.354 3.508 -4.685 1.00 53.12 187 PRO A O 1
ATOM 1551 N N . TYR A 1 188 ? 18.259 5.701 -4.187 1.00 50.56 188 TYR A N 1
ATOM 1552 C CA . TYR A 1 188 ? 18.280 5.557 -2.736 1.00 50.56 188 TYR A CA 1
ATOM 1553 C C . TYR A 1 188 ? 16.970 4.983 -2.183 1.00 50.56 188 TYR A C 1
ATOM 1555 O O . TYR A 1 188 ? 17.014 4.066 -1.368 1.00 50.56 188 TYR A O 1
ATOM 1563 N N . ILE A 1 189 ? 15.810 5.430 -2.673 1.00 56.50 189 ILE A N 1
ATOM 1564 C CA . ILE A 1 189 ? 14.497 4.874 -2.294 1.00 56.50 189 ILE A CA 1
ATOM 1565 C C . ILE A 1 189 ? 14.365 3.435 -2.813 1.00 56.50 189 ILE A C 1
ATOM 1567 O O . ILE A 1 189 ? 13.907 2.533 -2.111 1.00 56.50 189 ILE A O 1
ATOM 1571 N N . VAL A 1 190 ? 14.843 3.176 -4.033 1.00 53.78 190 VAL A N 1
ATOM 1572 C CA . VAL A 1 190 ? 14.774 1.842 -4.650 1.00 53.78 190 VAL A CA 1
ATOM 1573 C C . VAL A 1 190 ? 15.718 0.840 -3.962 1.00 53.78 190 VAL A C 1
ATOM 1575 O O . VAL A 1 190 ? 15.343 -0.321 -3.759 1.00 53.78 190 VAL A O 1
ATOM 1578 N N . ASN A 1 191 ? 16.911 1.278 -3.543 1.00 51.22 191 ASN A N 1
ATOM 1579 C CA . ASN A 1 191 ? 17.956 0.432 -2.950 1.00 51.22 191 ASN A CA 1
ATOM 1580 C C . ASN A 1 191 ? 18.124 0.598 -1.431 1.00 51.22 191 ASN A C 1
ATOM 1582 O O . ASN A 1 191 ? 19.085 0.073 -0.870 1.00 51.22 191 ASN A O 1
ATOM 1586 N N . LYS A 1 192 ? 17.189 1.256 -0.738 1.00 54.38 192 LYS A N 1
ATOM 1587 C CA . LYS A 1 192 ? 17.254 1.521 0.714 1.00 54.38 192 LYS A CA 1
ATOM 1588 C C . LYS A 1 192 ? 17.530 0.261 1.548 1.00 54.38 192 LYS A C 1
ATOM 1590 O O . LYS A 1 192 ? 18.298 0.300 2.507 1.00 54.38 192 LYS A O 1
ATOM 1595 N N . HIS A 1 193 ? 16.980 -0.884 1.130 1.00 53.47 193 HIS A N 1
ATOM 1596 C CA . HIS A 1 193 ? 17.226 -2.189 1.756 1.00 53.47 193 HIS A CA 1
ATOM 1597 C C . HIS A 1 193 ? 18.688 -2.674 1.655 1.00 53.47 193 HIS A C 1
ATOM 1599 O O . HIS A 1 193 ? 19.154 -3.367 2.556 1.00 53.47 193 HIS A O 1
ATOM 1605 N N . ILE A 1 194 ? 19.415 -2.316 0.588 1.00 53.50 194 ILE A N 1
ATOM 1606 C CA . ILE A 1 194 ? 20.837 -2.655 0.395 1.00 53.50 194 ILE A CA 1
ATOM 1607 C C . ILE A 1 194 ? 21.694 -1.750 1.279 1.00 53.50 194 ILE A C 1
ATOM 1609 O O . ILE A 1 194 ? 22.474 -2.255 2.081 1.00 53.50 194 ILE A O 1
ATOM 1613 N N . ALA A 1 195 ? 21.458 -0.435 1.233 1.00 48.94 195 ALA A N 1
ATOM 1614 C CA . ALA A 1 195 ? 22.194 0.535 2.045 1.00 48.94 195 ALA A CA 1
ATOM 1615 C C . ALA A 1 195 ? 22.063 0.260 3.557 1.00 48.94 195 ALA A C 1
ATOM 1617 O O . ALA A 1 195 ? 23.024 0.420 4.307 1.00 48.94 195 ALA A O 1
ATOM 1618 N N . ARG A 1 196 ? 20.895 -0.213 4.020 1.00 51.47 196 ARG A N 1
ATOM 1619 C CA . ARG A 1 196 ? 20.698 -0.614 5.424 1.00 51.47 196 ARG A CA 1
ATOM 1620 C C . ARG A 1 196 ? 21.384 -1.932 5.788 1.00 51.47 196 ARG A C 1
ATOM 1622 O O . ARG A 1 196 ? 21.885 -2.039 6.904 1.00 51.47 196 ARG A O 1
ATOM 1629 N N . ARG A 1 197 ? 21.437 -2.920 4.884 1.00 47.34 197 ARG A N 1
ATOM 1630 C CA . ARG A 1 197 ? 22.208 -4.155 5.119 1.00 47.34 197 ARG A CA 1
ATOM 1631 C C . ARG A 1 197 ? 23.698 -3.861 5.221 1.00 47.34 197 ARG A C 1
ATOM 1633 O O . ARG A 1 197 ? 24.322 -4.327 6.162 1.00 47.34 197 ARG A O 1
ATOM 1640 N N . GLU A 1 198 ? 24.230 -3.039 4.323 1.00 47.00 198 GLU A N 1
ATOM 1641 C CA . GLU A 1 198 ? 25.641 -2.639 4.339 1.00 47.00 198 GLU A CA 1
ATOM 1642 C C . GLU A 1 198 ? 25.988 -1.818 5.590 1.00 47.00 198 GLU A C 1
ATOM 1644 O O . GLU A 1 198 ? 27.011 -2.073 6.218 1.00 47.00 198 GLU A O 1
ATOM 1649 N N . PHE A 1 199 ? 25.103 -0.911 6.025 1.00 46.19 199 PHE A N 1
ATOM 1650 C CA . PHE A 1 199 ? 25.271 -0.158 7.276 1.00 46.19 199 PHE A CA 1
ATOM 1651 C C . PHE A 1 199 ? 25.189 -1.052 8.528 1.00 46.19 199 PHE A C 1
ATOM 1653 O O . PHE A 1 199 ? 25.945 -0.878 9.483 1.00 46.19 199 PHE A O 1
ATOM 1660 N N . SER A 1 200 ? 24.283 -2.035 8.535 1.00 46.56 200 SER A N 1
ATOM 1661 C CA . SER A 1 200 ? 24.174 -3.007 9.627 1.00 46.56 200 SER A CA 1
ATOM 1662 C C . SER A 1 200 ? 25.355 -3.982 9.662 1.00 46.56 200 SER A C 1
ATOM 1664 O O . SER A 1 200 ? 25.747 -4.403 10.747 1.00 46.56 200 SER A O 1
ATOM 1666 N N . GLU A 1 201 ? 25.911 -4.363 8.509 1.00 45.31 201 GLU A N 1
ATOM 1667 C CA . GLU A 1 201 ? 27.082 -5.241 8.409 1.00 45.31 201 GLU A CA 1
ATOM 1668 C C . GLU A 1 201 ? 28.374 -4.491 8.773 1.00 45.31 201 GLU A C 1
ATOM 1670 O O . GLU A 1 201 ? 29.207 -5.052 9.484 1.00 45.31 201 GLU A O 1
ATOM 1675 N N . SER A 1 202 ? 28.527 -3.212 8.405 1.00 49.31 202 SER A N 1
ATOM 1676 C CA . SER A 1 202 ? 29.718 -2.420 8.749 1.00 49.31 202 SER A CA 1
ATOM 1677 C C . SER A 1 202 ? 29.870 -2.193 10.259 1.00 49.31 202 SER A C 1
ATOM 1679 O O . SER A 1 202 ? 30.981 -2.250 10.776 1.00 49.31 202 SER A O 1
ATOM 1681 N N . GLN A 1 203 ? 28.766 -2.033 10.999 1.00 48.62 203 GLN A N 1
ATOM 1682 C CA . GLN A 1 203 ? 28.797 -1.918 12.467 1.00 48.62 203 GLN A CA 1
ATOM 1683 C C . GLN A 1 203 ? 29.205 -3.222 13.181 1.00 48.62 203 GLN A C 1
ATOM 1685 O O . GLN A 1 203 ? 29.599 -3.179 14.343 1.00 48.62 203 GLN A O 1
ATOM 1690 N N . LEU A 1 204 ? 29.125 -4.381 12.515 1.00 47.88 204 LEU A N 1
ATOM 1691 C CA . LEU A 1 204 ? 29.552 -5.670 13.077 1.00 47.88 204 LEU A CA 1
ATOM 1692 C C . LEU A 1 204 ? 31.043 -5.960 12.846 1.00 47.88 204 LEU A C 1
ATOM 1694 O O . LEU A 1 204 ? 31.614 -6.791 13.554 1.00 47.88 204 LEU A O 1
ATOM 1698 N N . VAL A 1 205 ? 31.672 -5.301 11.869 1.00 51.53 205 VAL A N 1
ATOM 1699 C CA . VAL A 1 205 ? 33.099 -5.485 11.552 1.00 51.53 205 VAL A CA 1
ATOM 1700 C C . VAL A 1 205 ? 33.992 -4.651 12.480 1.00 51.53 205 VAL A C 1
ATOM 1702 O O . VAL A 1 205 ? 35.079 -5.103 12.821 1.00 51.53 205 VAL A O 1
ATOM 1705 N N . ASP A 1 206 ? 33.499 -3.519 12.989 1.00 45.12 206 ASP A N 1
ATOM 1706 C CA . ASP A 1 206 ? 34.232 -2.632 13.911 1.00 45.12 206 ASP A CA 1
ATOM 1707 C C . ASP A 1 206 ? 34.222 -3.091 15.391 1.00 45.12 206 ASP A C 1
ATOM 1709 O O . ASP A 1 206 ? 34.687 -2.371 16.274 1.00 45.12 206 ASP A O 1
ATOM 1713 N N . VAL A 1 207 ? 33.697 -4.288 15.690 1.00 45.97 207 VAL A N 1
ATOM 1714 C CA . VAL A 1 207 ? 33.592 -4.846 17.062 1.00 45.97 207 VAL A CA 1
ATOM 1715 C C . VAL A 1 207 ? 34.412 -6.142 17.231 1.00 45.97 207 VAL A C 1
ATOM 1717 O O . VAL A 1 207 ? 34.136 -6.958 18.110 1.00 45.97 207 VAL A O 1
ATOM 1720 N N . LYS A 1 208 ? 35.442 -6.364 16.408 1.00 38.22 208 LYS A N 1
ATOM 1721 C CA . LYS A 1 208 ? 36.409 -7.464 16.587 1.00 38.22 208 LYS A CA 1
ATOM 1722 C C . LYS A 1 208 ? 37.827 -6.943 16.734 1.00 38.22 208 LYS A C 1
ATOM 1724 O O . LYS A 1 208 ? 38.555 -7.548 17.550 1.00 38.22 208 LYS A O 1
#

InterPro domains:
  IPR005500 Protein of unknown function DUF309 [PF03745] (49-107)
  IPR005500 Protein of unknown function DUF309 [PTHR34796] (50-142)
  IPR023203 TTHA0068-like superfamily [SSF140663] (42-148)